Protein AF-A0A519CD41-F1 (afdb_monomer_lite)

Radius of gyration: 27.1 Å; chains: 1; bounding box: 87×29×69 Å

pLDDT: mean 70.72, std 23.16, range [24.22, 98.5]

Foldseek 3Di:
DPPDADAKAKDDKDKPPLDLEDAQQDFIKIKIWIDHDVQFAFPFKWKAWPPQGDTAGWDAPDDDPPVSRHNTDMIMGDPVRGDGPNNQDDAALPDFTKIWIWGHTVPDIYINPPPPDTDRSSYGYDWDWAQPDDWDWDWDLDAFIKIKTKTWTATPRRDIDIDIDIDGRNDPPRCPPQDWDFDPPDDVVQPTDTFGWDAPPSGDTDRPPDPDPRPPSPPPDDD

Sequence (223 aa):
MLNGAEAATLNNPVITPDDPRVDGSQVMIFAIDYLEPDSIFPDPFVVYFEGVGIEVAMECLSSGCMDGSDPNGTWTVVDISQPLANTLIANIGSDEISYNFRASIPGEDICHLACSAWVDSDVRVNTIPVLTDDAVVTGDDMPESERTLTITYTDLDDHAGTVSATVCDVSDACEASFPLTKQPGGVDSDGAVYEADFETGLGGAQLLMTEQLLFQSILKHHG

Structure (mmCIF, N/CA/C/O backbone):
data_AF-A0A519CD41-F1
#
_entry.id   AF-A0A519CD41-F1
#
loop_
_atom_site.group_PDB
_atom_site.id
_atom_site.type_symbol
_atom_site.label_atom_id
_atom_site.label_alt_id
_atom_site.label_comp_id
_atom_site.label_asym_id
_atom_site.label_entity_id
_atom_site.label_seq_id
_atom_site.pdbx_PDB_ins_code
_atom_site.Cartn_x
_atom_site.Cartn_y
_atom_site.Cartn_z
_atom_site.occupancy
_atom_site.B_iso_or_equiv
_atom_site.auth_seq_id
_atom_site.auth_comp_id
_atom_site.auth_asym_id
_atom_site.auth_atom_id
_atom_site.pdbx_PDB_model_num
ATOM 1 N N . MET A 1 1 ? 37.938 0.037 -26.588 1.00 34.72 1 MET A N 1
ATOM 2 C CA . MET A 1 1 ? 37.748 0.955 -25.452 1.00 34.72 1 MET A CA 1
ATOM 3 C C . MET A 1 1 ? 36.408 0.594 -24.852 1.00 34.72 1 MET A C 1
ATOM 5 O O . MET A 1 1 ? 35.422 0.701 -25.563 1.00 34.72 1 MET A O 1
ATOM 9 N N . LEU A 1 2 ? 36.393 0.034 -23.643 1.00 42.41 2 LEU A N 1
ATOM 10 C CA . LEU A 1 2 ? 35.163 -0.158 -22.875 1.00 42.41 2 LEU A CA 1
ATOM 11 C C . LEU A 1 2 ? 34.897 1.191 -22.207 1.00 42.41 2 LEU A C 1
ATOM 13 O O . LEU A 1 2 ? 35.515 1.494 -21.191 1.00 42.41 2 LEU A O 1
ATOM 17 N N . ASN A 1 3 ? 34.096 2.044 -22.845 1.00 45.34 3 ASN A N 1
ATOM 18 C CA . ASN A 1 3 ? 33.478 3.141 -22.109 1.00 45.34 3 ASN A CA 1
ATOM 19 C C . ASN A 1 3 ? 32.502 2.471 -21.143 1.00 45.34 3 ASN A C 1
ATOM 21 O O . ASN A 1 3 ? 31.678 1.673 -21.586 1.00 45.34 3 ASN A O 1
ATOM 25 N N . GLY A 1 4 ? 32.679 2.694 -19.841 1.00 47.44 4 GLY A N 1
ATOM 26 C CA . GLY A 1 4 ? 31.732 2.211 -18.846 1.00 47.44 4 GLY A CA 1
ATOM 27 C C . GLY A 1 4 ? 30.392 2.878 -19.112 1.00 47.44 4 GLY A C 1
ATOM 28 O O . GLY A 1 4 ? 30.302 4.095 -18.976 1.00 47.44 4 GLY A O 1
ATOM 29 N N . ALA A 1 5 ? 29.411 2.097 -19.559 1.00 59.09 5 ALA A N 1
ATOM 30 C CA . ALA A 1 5 ? 28.021 2.517 -19.541 1.00 59.09 5 ALA A CA 1
ATOM 31 C C . ALA A 1 5 ? 27.637 2.744 -18.073 1.00 59.09 5 ALA A C 1
ATOM 33 O O . ALA A 1 5 ? 27.987 1.930 -17.211 1.00 59.09 5 ALA A O 1
ATOM 34 N N . GLU A 1 6 ? 27.008 3.878 -17.775 1.00 73.38 6 GLU A N 1
ATOM 35 C CA . GLU A 1 6 ? 26.340 4.043 -16.487 1.00 73.38 6 GLU A CA 1
ATOM 36 C C . GLU A 1 6 ? 25.164 3.054 -16.454 1.00 73.38 6 GLU A C 1
ATOM 38 O O . GLU A 1 6 ? 24.494 2.847 -17.461 1.00 73.38 6 GLU A O 1
ATOM 43 N N . ALA A 1 7 ? 24.969 2.360 -15.335 1.00 82.56 7 ALA A N 1
ATOM 44 C CA . ALA A 1 7 ? 23.840 1.445 -15.198 1.00 82.56 7 ALA A CA 1
ATOM 45 C C . ALA A 1 7 ? 22.569 2.249 -14.923 1.00 82.56 7 ALA A C 1
ATOM 47 O O . ALA A 1 7 ? 22.631 3.278 -14.240 1.00 82.56 7 ALA A O 1
ATOM 48 N N . ALA A 1 8 ? 21.422 1.764 -15.399 1.00 91.00 8 ALA A N 1
ATOM 49 C CA . ALA A 1 8 ? 20.164 2.365 -14.995 1.00 91.00 8 ALA A CA 1
ATOM 50 C C . ALA A 1 8 ? 19.930 2.204 -13.488 1.00 91.00 8 ALA A C 1
ATOM 52 O O . ALA A 1 8 ? 20.422 1.271 -12.847 1.00 91.00 8 ALA A O 1
ATOM 53 N N . THR A 1 9 ? 19.152 3.118 -12.919 1.00 95.06 9 THR A N 1
ATOM 54 C CA . THR A 1 9 ? 18.868 3.150 -11.486 1.00 95.06 9 THR A CA 1
ATOM 55 C C . THR A 1 9 ? 17.406 3.466 -11.209 1.00 95.06 9 THR A C 1
ATOM 57 O O . THR A 1 9 ? 16.730 4.131 -11.994 1.00 95.06 9 THR A O 1
ATOM 60 N N . LEU A 1 10 ? 16.939 2.975 -10.064 1.00 96.94 10 LEU A N 1
ATOM 61 C CA . LEU A 1 10 ? 15.602 3.185 -9.525 1.00 96.94 10 LEU A CA 1
ATOM 62 C C . LEU A 1 10 ? 15.742 3.866 -8.164 1.00 96.94 10 LEU A C 1
ATOM 64 O O . LEU A 1 10 ? 16.291 3.273 -7.235 1.00 96.94 10 LEU A O 1
ATOM 68 N N . ASN A 1 11 ? 15.286 5.110 -8.040 1.00 95.38 11 ASN A N 1
ATOM 69 C CA . ASN A 1 11 ? 15.545 5.952 -6.869 1.00 95.38 11 ASN A CA 1
ATOM 70 C C . ASN A 1 11 ? 14.284 6.661 -6.379 1.00 95.38 11 ASN A C 1
ATOM 72 O O . ASN A 1 11 ? 13.328 6.822 -7.126 1.00 95.38 11 ASN A O 1
ATOM 76 N N . ASN A 1 12 ? 14.334 7.157 -5.141 1.00 95.62 12 ASN A N 1
ATOM 77 C CA . ASN A 1 12 ? 13.282 7.985 -4.546 1.00 95.62 12 ASN A CA 1
ATOM 78 C C . ASN A 1 12 ? 11.897 7.307 -4.592 1.00 95.62 12 ASN A C 1
ATOM 80 O O . ASN A 1 12 ? 10.973 7.856 -5.195 1.00 95.62 12 ASN A O 1
ATOM 84 N N . PRO A 1 13 ? 11.744 6.106 -4.000 1.00 97.06 13 PRO A N 1
ATOM 85 C CA . PRO A 1 13 ? 10.442 5.463 -3.924 1.00 97.06 13 PRO A CA 1
ATOM 86 C C . PRO A 1 13 ? 9.473 6.342 -3.125 1.00 97.06 13 PRO A C 1
ATOM 88 O O . PRO A 1 13 ? 9.850 6.968 -2.133 1.00 97.06 13 PRO A O 1
ATOM 91 N N . VAL A 1 14 ? 8.219 6.370 -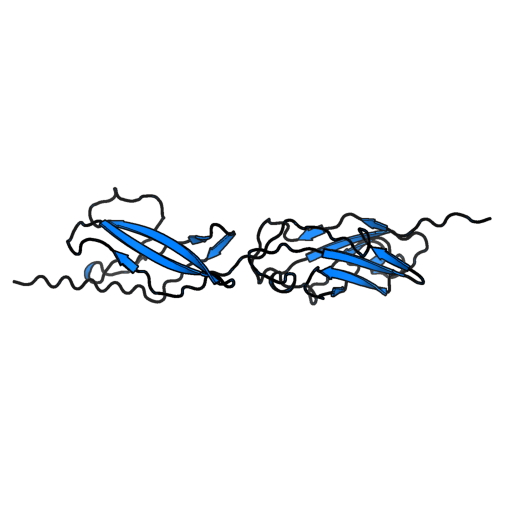3.559 1.00 95.56 14 VAL A N 1
ATOM 92 C CA . VAL A 1 14 ? 7.126 7.087 -2.903 1.00 95.56 14 VAL A CA 1
ATOM 93 C C . VAL A 1 14 ? 5.949 6.136 -2.746 1.00 95.56 14 VAL A C 1
ATOM 95 O O . VAL A 1 14 ? 5.577 5.453 -3.700 1.00 95.56 14 VAL A O 1
ATOM 98 N N . ILE A 1 15 ? 5.348 6.146 -1.559 1.00 96.31 15 ILE A N 1
ATOM 99 C CA . ILE A 1 15 ? 4.054 5.535 -1.250 1.00 96.31 15 ILE A CA 1
ATOM 100 C C . ILE A 1 15 ? 3.065 6.645 -0.872 1.00 96.31 15 ILE A C 1
ATOM 102 O O . ILE A 1 15 ? 3.443 7.662 -0.291 1.00 96.31 15 ILE A O 1
ATOM 106 N N . THR A 1 16 ? 1.798 6.524 -1.264 1.00 94.69 16 THR A N 1
ATOM 107 C CA . THR A 1 16 ? 0.745 7.471 -0.874 1.00 94.69 16 THR A CA 1
ATOM 108 C C . THR A 1 16 ? -0.603 6.757 -0.718 1.00 94.69 16 THR A C 1
ATOM 110 O O . THR A 1 16 ? -1.011 6.053 -1.643 1.00 94.69 16 THR A O 1
ATOM 113 N N . PRO A 1 17 ? -1.336 6.980 0.389 1.00 93.31 17 PRO A N 1
ATOM 114 C CA . PRO A 1 17 ? -0.900 7.716 1.580 1.00 93.31 17 PRO A CA 1
ATOM 115 C C . PRO A 1 17 ? 0.262 7.016 2.308 1.00 93.31 17 PRO A C 1
ATOM 117 O O . PRO A 1 17 ? 0.395 5.798 2.242 1.00 93.31 17 PRO A O 1
ATOM 120 N N . ASP A 1 18 ? 1.098 7.810 2.977 1.00 91.88 18 ASP A N 1
ATOM 121 C CA . ASP A 1 18 ? 2.213 7.361 3.833 1.00 91.88 18 ASP A CA 1
ATOM 122 C C . ASP A 1 18 ? 1.818 7.493 5.316 1.00 91.88 18 ASP A C 1
ATOM 124 O O . ASP A 1 18 ? 2.549 8.005 6.163 1.00 91.88 18 ASP A O 1
ATOM 128 N N . ASP A 1 19 ? 0.564 7.140 5.605 1.00 87.38 19 ASP A N 1
ATOM 129 C CA . ASP A 1 19 ? 0.045 7.105 6.964 1.00 87.38 19 ASP A CA 1
ATOM 130 C C . ASP A 1 19 ? 0.426 5.760 7.598 1.00 87.38 19 ASP A C 1
ATOM 132 O O . ASP A 1 19 ? 0.294 4.728 6.937 1.00 87.38 19 ASP A O 1
ATOM 136 N N . PRO A 1 20 ? 0.801 5.707 8.892 1.00 82.38 20 PRO A N 1
ATOM 137 C CA . PRO A 1 20 ? 1.176 4.452 9.557 1.00 82.38 20 PRO A CA 1
ATOM 138 C C . PRO A 1 20 ? 0.099 3.360 9.470 1.00 82.38 20 PRO A C 1
ATOM 140 O O . PRO A 1 20 ? 0.368 2.170 9.664 1.00 82.38 20 PRO A O 1
ATOM 143 N N . ARG A 1 21 ? -1.152 3.776 9.245 1.00 81.25 21 ARG A N 1
ATOM 144 C CA . ARG A 1 21 ? -2.321 2.918 9.133 1.00 81.25 21 ARG A CA 1
ATOM 145 C C . ARG A 1 21 ? -3.317 3.454 8.113 1.00 81.25 21 ARG A C 1
ATOM 147 O O . ARG A 1 21 ? -3.621 4.644 8.122 1.00 81.25 21 ARG A O 1
ATOM 154 N N . VAL A 1 22 ? -3.843 2.560 7.279 1.00 80.56 22 VAL A N 1
ATOM 155 C CA . VAL A 1 22 ? -4.797 2.874 6.203 1.00 80.56 22 VAL A CA 1
ATOM 156 C C . VAL A 1 22 ? -5.955 1.884 6.182 1.00 80.56 22 VAL A C 1
ATOM 158 O O . VAL A 1 22 ? -5.794 0.723 6.553 1.00 80.56 22 VAL A O 1
ATOM 161 N N . ASP A 1 23 ? -7.122 2.300 5.699 1.00 79.75 23 ASP A N 1
ATOM 162 C CA . ASP A 1 23 ? -8.259 1.392 5.537 1.00 79.75 23 ASP A CA 1
ATOM 163 C C . ASP A 1 23 ? -8.022 0.353 4.438 1.00 79.75 23 ASP A C 1
ATOM 165 O O . ASP A 1 23 ? -7.349 0.611 3.445 1.00 79.75 23 ASP A O 1
ATOM 169 N N . GLY A 1 24 ? -8.638 -0.826 4.558 1.00 80.62 24 GLY A N 1
ATOM 170 C CA . GLY A 1 24 ? -8.508 -1.876 3.542 1.00 80.62 24 GLY A CA 1
ATOM 171 C C . GLY A 1 24 ? -8.969 -1.457 2.143 1.00 80.62 24 GLY A C 1
ATOM 172 O O . GLY A 1 24 ? -8.405 -1.913 1.152 1.00 80.62 24 GLY A O 1
ATOM 173 N N . SER A 1 25 ? -9.959 -0.564 2.059 1.00 83.25 25 SER A N 1
ATOM 174 C CA . SER A 1 25 ? -10.441 0.027 0.805 1.00 83.25 25 SER A CA 1
ATOM 175 C C . SER A 1 25 ? -9.646 1.253 0.352 1.00 83.25 25 SER A C 1
ATOM 177 O O . SER A 1 25 ? -10.015 1.866 -0.649 1.00 83.25 25 SER A O 1
ATOM 179 N N . GLN A 1 26 ? -8.604 1.650 1.085 1.00 87.25 26 GLN A N 1
ATOM 180 C CA . GLN A 1 26 ? -7.750 2.757 0.687 1.00 87.25 26 GLN A CA 1
ATOM 181 C C . GLN A 1 26 ? -7.025 2.391 -0.606 1.00 87.25 26 GLN A C 1
ATOM 183 O O . GLN A 1 26 ? -6.406 1.333 -0.721 1.00 87.25 26 GLN A O 1
ATOM 188 N N . VAL A 1 27 ? -7.112 3.288 -1.582 1.00 93.75 27 VAL A N 1
ATOM 189 C CA . VAL A 1 27 ? -6.347 3.197 -2.822 1.00 93.75 27 VAL A CA 1
ATOM 190 C C . VAL A 1 27 ? -4.905 3.600 -2.526 1.00 93.75 27 VAL A C 1
ATOM 192 O O . VAL A 1 27 ? -4.680 4.663 -1.939 1.00 93.75 27 VAL A O 1
ATOM 195 N N . MET A 1 28 ? -3.952 2.759 -2.927 1.00 95.62 28 MET A N 1
ATOM 196 C CA . MET A 1 28 ? -2.525 2.968 -2.693 1.00 95.62 28 MET A CA 1
ATOM 197 C C . MET A 1 28 ? -1.816 3.363 -3.989 1.00 95.62 28 MET A C 1
ATOM 199 O O . MET A 1 28 ? -1.998 2.740 -5.037 1.00 95.62 28 MET A O 1
ATOM 203 N N . ILE A 1 29 ? -0.981 4.394 -3.911 1.00 95.50 29 ILE A N 1
ATOM 204 C CA . ILE A 1 29 ? -0.178 4.908 -5.019 1.00 95.50 29 ILE A CA 1
ATOM 205 C C . ILE A 1 29 ? 1.292 4.639 -4.717 1.00 95.50 29 ILE A C 1
ATOM 207 O O . ILE A 1 29 ? 1.767 4.922 -3.621 1.00 95.50 29 ILE A O 1
ATOM 211 N N . PHE A 1 30 ? 2.005 4.128 -5.716 1.00 96.69 30 PHE A N 1
ATOM 212 C CA . PHE A 1 30 ? 3.440 3.885 -5.683 1.00 96.69 30 PHE A CA 1
ATOM 213 C C . PHE A 1 30 ? 4.092 4.602 -6.855 1.00 96.69 30 PHE A C 1
ATOM 215 O O . PHE A 1 30 ? 3.603 4.497 -7.984 1.00 96.69 30 PHE A O 1
ATOM 222 N N . ALA A 1 31 ? 5.195 5.296 -6.594 1.00 95.56 31 ALA A N 1
ATOM 223 C CA . ALA A 1 31 ? 5.988 5.956 -7.619 1.00 95.56 31 ALA A CA 1
ATOM 224 C C . ALA A 1 31 ? 7.488 5.784 -7.371 1.00 95.56 31 ALA A C 1
ATOM 226 O O . ALA A 1 31 ? 7.917 5.551 -6.242 1.00 95.56 31 ALA A O 1
ATOM 227 N N . ILE A 1 32 ? 8.280 5.886 -8.435 1.00 96.69 32 ILE A N 1
ATOM 228 C CA . ILE A 1 32 ? 9.739 5.821 -8.368 1.00 96.69 32 ILE A CA 1
ATOM 229 C C . ILE A 1 32 ? 10.374 6.568 -9.544 1.00 96.69 32 ILE A C 1
ATOM 231 O O . ILE A 1 32 ? 9.817 6.599 -10.644 1.00 96.69 32 ILE A O 1
ATOM 235 N N . ASP A 1 33 ? 11.553 7.145 -9.328 1.00 95.19 33 ASP A N 1
ATOM 236 C CA . ASP A 1 33 ? 12.344 7.758 -10.391 1.00 95.19 33 ASP A CA 1
ATOM 237 C C . ASP A 1 33 ? 13.188 6.698 -11.105 1.00 95.19 33 ASP A C 1
ATOM 239 O O . ASP A 1 33 ? 13.986 5.993 -10.479 1.00 95.19 33 ASP A O 1
ATOM 243 N N . TYR A 1 34 ? 13.044 6.623 -12.426 1.00 94.62 34 TYR A N 1
ATOM 244 C CA . TYR A 1 34 ? 13.884 5.822 -13.310 1.00 94.62 34 TYR A CA 1
ATOM 245 C C . TYR A 1 34 ? 14.890 6.719 -14.024 1.00 94.62 34 TYR A C 1
ATOM 247 O O . TYR A 1 34 ? 14.514 7.737 -14.611 1.00 94.62 34 TYR A O 1
ATOM 255 N N . LEU A 1 35 ? 16.166 6.337 -13.958 1.00 92.50 35 LEU A N 1
ATOM 256 C CA . LEU A 1 35 ? 17.261 6.999 -14.660 1.00 92.50 35 LEU A CA 1
ATOM 257 C C . LEU A 1 35 ? 18.044 5.973 -15.478 1.00 92.50 35 LEU A C 1
ATOM 259 O O . LEU A 1 35 ? 18.619 5.056 -14.900 1.00 92.50 35 LEU A O 1
ATOM 263 N N . GLU A 1 36 ? 18.089 6.146 -16.792 1.00 91.12 36 GLU A N 1
ATOM 264 C CA . GLU A 1 36 ? 18.701 5.272 -17.785 1.00 91.12 36 GLU A CA 1
ATOM 265 C C . GLU A 1 36 ? 19.445 6.139 -18.835 1.00 91.12 36 GLU A C 1
ATOM 267 O O . GLU A 1 36 ? 18.859 7.055 -19.429 1.00 91.12 36 GLU A O 1
ATOM 272 N N . PRO A 1 37 ? 20.759 5.922 -19.026 1.00 88.06 37 PRO A N 1
ATOM 273 C CA . PRO A 1 37 ? 21.598 6.785 -19.861 1.00 88.06 37 PRO A CA 1
ATOM 274 C C . PRO A 1 37 ? 21.559 6.472 -21.366 1.00 88.06 37 PRO A C 1
ATOM 276 O O . PRO A 1 37 ? 21.911 7.345 -22.163 1.00 88.06 37 PRO A O 1
ATOM 279 N N . ASP A 1 38 ? 21.151 5.268 -21.770 1.00 88.56 38 ASP A N 1
ATOM 280 C CA . ASP A 1 38 ? 21.153 4.796 -23.160 1.00 88.56 38 ASP A CA 1
ATOM 281 C C . ASP A 1 38 ? 19.775 4.912 -23.862 1.00 88.56 38 ASP A C 1
ATOM 283 O O . ASP A 1 38 ? 19.587 4.426 -24.980 1.00 88.56 38 ASP A O 1
ATOM 287 N N . SER A 1 39 ? 18.821 5.615 -23.243 1.00 88.62 39 SER A N 1
ATOM 288 C CA . SER A 1 39 ? 17.422 5.772 -23.669 1.00 88.62 39 SER A CA 1
ATOM 289 C C . SER A 1 39 ? 16.660 4.451 -23.884 1.00 88.62 39 SER A C 1
ATOM 291 O O . SER A 1 39 ? 15.848 4.324 -24.806 1.00 88.62 39 SER A O 1
ATOM 293 N N . ILE A 1 40 ? 16.915 3.453 -23.039 1.00 90.94 40 ILE A N 1
ATOM 294 C CA . ILE A 1 40 ? 16.257 2.144 -23.054 1.00 90.94 40 ILE A CA 1
ATOM 295 C C . ILE A 1 40 ? 15.004 2.175 -22.174 1.00 90.94 40 ILE A C 1
ATOM 297 O O . ILE A 1 40 ? 15.069 2.381 -20.966 1.00 90.94 40 ILE A O 1
ATOM 301 N N . PHE A 1 41 ? 13.845 1.917 -22.779 1.00 92.62 41 PHE A N 1
ATOM 302 C CA . PHE A 1 41 ? 12.595 1.768 -22.037 1.00 92.62 41 PHE A CA 1
ATOM 303 C C . PHE A 1 41 ? 12.504 0.383 -21.381 1.00 92.62 41 PHE A C 1
ATOM 305 O O . PHE A 1 41 ? 12.773 -0.617 -22.058 1.00 92.62 41 PHE A O 1
ATOM 312 N N . PRO A 1 42 ? 12.097 0.305 -20.102 1.00 94.31 42 PRO A N 1
ATOM 313 C CA . PRO A 1 42 ? 11.855 -0.966 -19.443 1.00 94.31 42 PRO A CA 1
ATOM 314 C C . PRO A 1 42 ? 10.53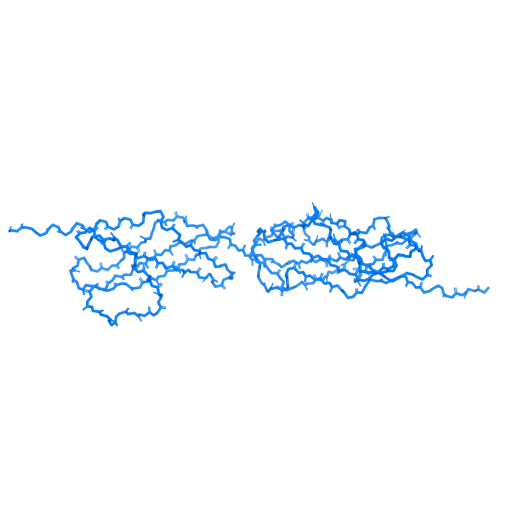6 -1.594 -19.908 1.00 94.31 42 PRO A C 1
ATOM 316 O O . PRO A 1 42 ? 9.539 -0.899 -20.106 1.00 94.31 42 PRO A O 1
ATOM 319 N N . ASP A 1 43 ? 10.529 -2.917 -20.055 1.00 94.12 43 ASP A N 1
ATOM 320 C CA . ASP A 1 43 ? 9.340 -3.713 -20.362 1.00 94.12 43 ASP A CA 1
ATOM 321 C C . ASP A 1 43 ? 9.515 -5.161 -19.843 1.00 94.12 43 ASP A C 1
ATOM 323 O O . ASP A 1 43 ? 10.294 -5.929 -20.424 1.00 94.12 43 ASP A O 1
ATOM 327 N N . PRO A 1 44 ? 8.828 -5.570 -18.755 1.00 94.81 44 PRO A N 1
ATOM 328 C CA . PRO A 1 44 ? 7.887 -4.782 -17.953 1.00 94.81 44 PRO A CA 1
ATOM 329 C C . PRO A 1 44 ? 8.563 -3.833 -16.942 1.00 94.81 44 PRO A C 1
ATOM 331 O O . PRO A 1 44 ? 9.705 -4.038 -16.527 1.00 94.81 44 PRO A O 1
ATOM 334 N N . PHE A 1 45 ? 7.802 -2.840 -16.467 1.00 96.00 45 PHE A N 1
ATOM 335 C CA . PHE A 1 45 ? 8.113 -2.053 -15.269 1.00 96.00 45 PHE A CA 1
ATOM 336 C C . PHE A 1 45 ? 6.974 -2.210 -14.257 1.00 96.00 45 PHE A C 1
ATOM 338 O O . PHE A 1 45 ? 5.829 -1.863 -14.546 1.00 96.00 45 PHE A O 1
ATOM 345 N N . VAL A 1 46 ? 7.276 -2.772 -13.084 1.00 97.38 46 VAL A N 1
ATOM 346 C CA . VAL A 1 46 ? 6.292 -3.088 -12.044 1.00 97.38 46 VAL A CA 1
ATOM 347 C C . VAL A 1 46 ? 6.730 -2.638 -10.651 1.00 97.38 46 VAL A C 1
ATOM 349 O O . VAL A 1 46 ? 7.923 -2.611 -10.338 1.00 97.38 46 VAL A O 1
ATOM 352 N N . VAL A 1 47 ? 5.747 -2.366 -9.794 1.00 98.19 47 VAL A N 1
ATOM 353 C CA . VAL A 1 47 ? 5.868 -2.504 -8.336 1.00 98.19 47 VAL A CA 1
ATOM 354 C C . VAL A 1 47 ? 5.313 -3.871 -7.935 1.00 98.19 47 VAL A C 1
ATOM 356 O O . VAL A 1 47 ? 4.308 -4.321 -8.488 1.00 98.19 47 VAL A O 1
ATOM 359 N N . TYR A 1 48 ? 5.975 -4.562 -7.013 1.00 97.56 48 TYR A N 1
ATOM 360 C CA . TYR A 1 48 ? 5.594 -5.904 -6.576 1.00 97.56 48 TYR A CA 1
ATOM 361 C C . TYR A 1 48 ? 5.676 -6.044 -5.058 1.00 97.56 48 TYR A C 1
ATOM 363 O O . TYR A 1 48 ? 6.448 -5.338 -4.409 1.00 97.56 48 TYR A O 1
ATOM 371 N N . PHE A 1 49 ? 4.869 -6.955 -4.508 1.00 97.62 49 PHE A N 1
ATOM 372 C CA . PHE A 1 49 ? 4.574 -7.019 -3.074 1.00 97.6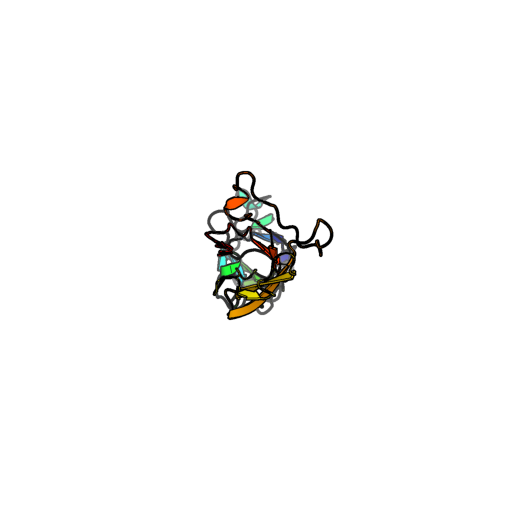2 49 PHE A CA 1
ATOM 373 C C . PHE A 1 49 ? 4.937 -8.372 -2.461 1.00 97.62 49 PHE A C 1
ATOM 375 O O . PHE A 1 49 ? 4.702 -9.432 -3.058 1.00 97.62 49 PHE A O 1
ATOM 382 N N . GLU A 1 50 ? 5.511 -8.338 -1.261 1.00 96.75 50 GLU A N 1
ATOM 383 C CA . GLU A 1 50 ? 5.935 -9.537 -0.550 1.00 96.75 50 GLU A CA 1
ATOM 384 C C . GLU A 1 50 ? 4.729 -10.390 -0.136 1.00 96.75 50 GLU A C 1
ATOM 386 O O . GLU A 1 50 ? 3.689 -9.896 0.288 1.00 96.75 50 GLU A O 1
ATOM 391 N N . GLY A 1 51 ? 4.852 -11.711 -0.274 1.00 93.81 51 GLY A N 1
ATOM 392 C CA . GLY A 1 51 ? 3.876 -12.664 0.265 1.00 93.81 51 GLY A CA 1
ATOM 393 C C . GLY A 1 51 ? 2.547 -12.792 -0.491 1.00 93.81 51 GLY A C 1
ATOM 394 O O . GLY A 1 51 ? 1.878 -13.808 -0.315 1.00 93.81 51 GLY A O 1
ATOM 395 N N . VAL A 1 52 ? 2.181 -11.847 -1.366 1.00 94.62 52 VAL A N 1
ATOM 396 C CA . VAL A 1 52 ? 0.868 -11.844 -2.054 1.00 94.62 52 VAL A CA 1
ATOM 397 C C . VAL A 1 52 ? 0.916 -12.123 -3.558 1.00 94.62 52 VAL A C 1
ATOM 399 O O . VAL A 1 52 ? -0.116 -12.399 -4.165 1.00 94.62 52 VAL A O 1
ATOM 402 N N . GLY A 1 53 ? 2.097 -12.090 -4.185 1.00 94.12 53 GLY A N 1
ATOM 403 C CA . GLY A 1 53 ? 2.249 -12.385 -5.620 1.00 94.12 53 GLY A CA 1
ATOM 404 C C . GLY A 1 53 ? 1.573 -11.370 -6.550 1.00 94.12 53 GLY A C 1
ATOM 405 O O . GLY A 1 53 ? 1.323 -11.676 -7.715 1.00 94.12 53 GLY A O 1
ATOM 406 N N . ILE A 1 54 ? 1.264 -10.181 -6.033 1.00 94.12 54 ILE A N 1
ATOM 407 C CA . ILE A 1 54 ? 0.715 -9.062 -6.792 1.00 94.12 54 ILE A CA 1
ATOM 408 C C . ILE A 1 54 ? 1.867 -8.291 -7.441 1.00 94.12 54 ILE A C 1
ATOM 410 O O . ILE A 1 54 ? 2.840 -7.932 -6.777 1.00 94.12 54 ILE A O 1
ATOM 414 N N . GLU A 1 55 ? 1.728 -8.018 -8.737 1.00 96.12 55 GLU A N 1
ATOM 415 C CA . GLU A 1 55 ? 2.560 -7.078 -9.487 1.00 96.12 55 GLU A CA 1
ATOM 416 C C . GLU A 1 55 ? 1.634 -6.049 -10.147 1.00 96.12 55 GLU A C 1
ATOM 418 O O . GLU A 1 55 ? 0.635 -6.417 -10.772 1.00 96.12 55 GLU A O 1
ATOM 423 N N . VAL A 1 56 ? 1.951 -4.764 -10.007 1.00 96.38 56 VAL A N 1
ATOM 424 C CA . VAL A 1 56 ? 1.191 -3.661 -10.604 1.00 96.38 56 VAL A CA 1
ATOM 425 C C . VAL A 1 56 ? 2.086 -2.937 -11.595 1.00 96.38 56 VAL A C 1
ATOM 427 O O . VAL A 1 56 ? 3.214 -2.567 -11.271 1.00 96.38 56 VAL A O 1
ATOM 430 N N . ALA A 1 57 ? 1.583 -2.751 -12.814 1.00 95.31 57 ALA A N 1
ATOM 431 C CA . ALA A 1 57 ? 2.304 -2.056 -13.869 1.00 95.31 57 ALA A CA 1
ATOM 432 C C . ALA A 1 57 ? 2.504 -0.574 -13.529 1.00 95.31 57 ALA A C 1
ATOM 434 O O . ALA A 1 57 ? 1.611 0.091 -12.998 1.00 95.31 57 ALA A O 1
ATOM 435 N N . MET A 1 58 ? 3.686 -0.074 -13.872 1.00 94.31 58 MET A N 1
ATOM 436 C CA . MET A 1 58 ? 4.069 1.322 -13.736 1.00 94.31 58 MET A CA 1
ATOM 437 C C . MET A 1 58 ? 3.946 2.006 -15.096 1.00 94.31 58 MET A C 1
ATOM 439 O O . MET A 1 58 ? 4.369 1.454 -16.111 1.00 94.31 58 MET A O 1
ATOM 443 N N . GLU A 1 59 ? 3.439 3.234 -15.121 1.00 91.25 59 GLU A N 1
ATOM 444 C CA . GLU A 1 59 ? 3.470 4.092 -16.305 1.00 91.25 59 GLU A CA 1
ATOM 445 C C . GLU A 1 59 ? 4.162 5.414 -15.986 1.00 91.25 59 GLU A C 1
ATOM 447 O O . GLU A 1 59 ? 4.105 5.933 -14.868 1.00 91.25 59 GLU A O 1
ATOM 452 N N . CYS A 1 60 ? 4.813 5.990 -16.988 1.00 87.75 60 CYS A N 1
ATOM 453 C CA . CYS A 1 60 ? 5.383 7.316 -16.853 1.00 87.75 60 CYS A CA 1
ATOM 454 C C . CYS A 1 60 ? 4.297 8.392 -16.978 1.00 87.75 60 CYS A C 1
ATOM 456 O O . CYS A 1 60 ? 3.720 8.575 -18.050 1.00 87.75 60 CYS A O 1
ATOM 458 N N . LEU A 1 61 ? 4.059 9.148 -15.902 1.00 75.00 61 LEU A N 1
ATOM 459 C CA . LEU A 1 61 ? 3.062 10.230 -15.877 1.00 75.00 61 LEU A CA 1
ATOM 460 C C . LEU A 1 61 ? 3.670 11.634 -15.747 1.00 75.00 61 LEU A C 1
ATOM 462 O O . LEU A 1 61 ? 2.936 12.618 -15.639 1.00 75.00 61 LEU A O 1
ATOM 466 N N . SER A 1 62 ? 5.000 11.764 -15.738 1.00 70.12 62 SER A N 1
ATOM 467 C CA . SER A 1 62 ? 5.656 13.074 -15.690 1.00 70.12 62 SER A CA 1
ATOM 468 C C . SER A 1 62 ? 7.043 13.064 -16.337 1.00 70.12 62 SER A C 1
ATOM 470 O O . SER A 1 62 ? 7.670 12.019 -16.466 1.00 70.12 62 SER A O 1
ATOM 472 N N . SER A 1 63 ? 7.547 14.248 -16.706 1.00 70.88 63 SER A N 1
ATOM 473 C CA . SER A 1 63 ? 8.874 14.483 -17.313 1.00 70.88 63 SER A CA 1
ATOM 474 C C . SER A 1 63 ? 9.098 13.853 -18.707 1.00 70.88 63 SER A C 1
ATOM 476 O O . SER A 1 63 ? 8.185 13.902 -19.531 1.00 70.88 63 SER A O 1
ATOM 478 N N . GLY A 1 64 ? 10.321 13.392 -19.009 1.00 65.06 64 GLY A N 1
ATOM 479 C CA . GLY A 1 64 ? 10.788 13.015 -20.353 1.00 65.06 64 GLY A CA 1
ATOM 480 C C . GLY A 1 64 ? 10.125 11.763 -20.932 1.00 65.06 64 GLY A C 1
ATOM 481 O O . GLY A 1 64 ? 9.929 11.683 -22.140 1.00 65.06 64 GLY A O 1
ATOM 482 N N . CYS A 1 65 ? 9.678 10.838 -20.081 1.00 74.38 65 CYS A N 1
ATOM 483 C CA . CYS A 1 65 ? 9.125 9.552 -20.517 1.00 74.38 65 CYS A CA 1
ATOM 484 C C . CYS A 1 65 ? 7.671 9.559 -20.985 1.00 74.38 65 CYS A C 1
ATOM 486 O O . CYS A 1 65 ? 7.202 8.541 -21.493 1.00 74.38 65 CYS A O 1
ATOM 488 N N . MET A 1 66 ? 6.968 10.694 -20.905 1.00 81.19 66 MET A N 1
ATOM 489 C CA . MET A 1 66 ? 5.569 10.783 -21.347 1.00 81.19 66 MET A CA 1
ATOM 490 C C . MET A 1 66 ? 5.392 10.708 -22.870 1.00 81.19 66 MET A C 1
ATOM 492 O O . MET A 1 66 ? 4.335 10.288 -23.338 1.00 81.19 66 MET A O 1
ATOM 496 N N . ASP A 1 67 ? 6.382 11.137 -23.658 1.00 82.56 67 ASP A N 1
ATOM 497 C CA . ASP A 1 67 ? 6.297 11.129 -25.127 1.00 82.56 67 ASP A CA 1
ATOM 498 C C . ASP A 1 67 ? 6.985 9.915 -25.779 1.00 82.56 67 ASP A C 1
ATOM 500 O O . ASP A 1 67 ? 6.989 9.790 -27.007 1.00 82.56 67 ASP A O 1
ATOM 504 N N . GLY A 1 68 ? 7.531 9.007 -24.961 1.00 81.25 68 GLY A N 1
ATOM 505 C CA . GLY A 1 68 ? 8.226 7.802 -25.410 1.00 81.25 68 GLY A CA 1
ATOM 506 C C . GLY A 1 68 ? 9.603 8.054 -26.031 1.00 81.25 68 GLY A C 1
ATOM 507 O O . GLY A 1 68 ? 10.126 7.161 -26.697 1.00 81.25 68 GLY A O 1
ATOM 508 N N . SER A 1 69 ? 10.187 9.247 -25.861 1.00 85.31 69 SER A N 1
ATOM 509 C CA . SER A 1 69 ? 11.509 9.577 -26.413 1.00 85.31 69 SER A CA 1
ATOM 510 C C . SER A 1 69 ? 12.669 9.383 -25.433 1.00 85.31 69 SER A C 1
ATOM 512 O O . SER A 1 69 ? 13.777 9.080 -25.872 1.00 85.31 69 SER A O 1
ATOM 514 N N . ASP A 1 70 ? 12.415 9.513 -24.133 1.00 89.44 70 ASP A N 1
ATOM 515 C CA . ASP A 1 70 ? 13.414 9.402 -23.070 1.00 89.44 70 ASP A CA 1
ATOM 516 C C . ASP A 1 70 ? 12.798 8.653 -21.885 1.00 89.44 70 ASP A C 1
ATOM 518 O O . ASP A 1 70 ? 11.832 9.156 -21.333 1.00 89.44 70 ASP A O 1
ATOM 522 N N . PRO A 1 71 ? 13.288 7.480 -21.459 1.00 91.62 71 PRO A N 1
ATOM 523 C CA . PRO A 1 71 ? 12.671 6.731 -20.366 1.00 91.62 71 PRO A CA 1
ATOM 524 C C . PRO A 1 71 ? 12.841 7.399 -18.988 1.00 91.62 71 PRO A C 1
ATOM 526 O O . PRO A 1 71 ? 12.183 6.984 -18.029 1.00 91.62 71 PRO A O 1
ATOM 529 N N . ASN A 1 72 ? 13.680 8.435 -18.886 1.00 92.31 72 ASN A N 1
ATOM 530 C CA . ASN A 1 72 ? 13.964 9.132 -17.641 1.00 92.31 72 ASN A CA 1
ATOM 531 C C . ASN A 1 72 ? 12.745 9.875 -17.099 1.00 92.31 72 ASN A C 1
ATOM 533 O O . ASN A 1 72 ? 12.144 10.721 -17.774 1.00 92.31 72 ASN A O 1
ATOM 537 N N . GLY A 1 73 ? 12.426 9.604 -15.836 1.00 92.12 73 GLY A N 1
ATOM 538 C CA . GLY A 1 73 ? 11.337 10.281 -15.156 1.00 92.12 73 GLY A CA 1
ATOM 539 C C . GLY A 1 73 ? 10.731 9.514 -14.002 1.00 92.12 73 GLY A C 1
ATOM 540 O O . GLY A 1 73 ? 11.195 8.438 -13.630 1.00 92.12 73 GLY A O 1
ATOM 541 N N . THR A 1 74 ? 9.663 10.083 -13.450 1.00 93.25 74 THR A N 1
ATOM 542 C CA . THR A 1 74 ? 8.880 9.436 -12.400 1.00 93.25 74 THR A CA 1
ATOM 543 C C . THR A 1 74 ? 7.824 8.533 -13.025 1.00 93.25 74 THR A C 1
ATOM 545 O O . THR A 1 74 ? 6.921 8.987 -13.741 1.00 93.25 74 THR A O 1
ATOM 548 N N . TRP A 1 75 ? 7.932 7.252 -12.703 1.00 94.25 75 TRP A N 1
ATOM 549 C CA . TRP A 1 75 ? 6.978 6.212 -13.050 1.00 94.25 75 TRP A CA 1
ATOM 550 C C . TRP A 1 75 ? 6.055 5.965 -11.865 1.00 94.25 75 TRP A C 1
ATOM 552 O O . TRP A 1 75 ? 6.505 5.955 -10.723 1.00 94.25 75 TRP A O 1
ATOM 562 N N . THR A 1 76 ? 4.767 5.768 -12.120 1.00 94.31 76 THR A N 1
ATOM 563 C CA . THR A 1 76 ? 3.743 5.599 -11.086 1.00 94.31 76 THR A CA 1
ATOM 564 C C . THR A 1 76 ? 2.687 4.599 -11.527 1.00 94.31 76 THR A C 1
ATOM 566 O O . THR A 1 76 ? 2.451 4.407 -12.719 1.00 94.31 76 THR A O 1
ATOM 569 N N . VAL A 1 77 ? 2.010 3.986 -10.565 1.00 92.56 77 VAL A N 1
ATOM 570 C CA . VAL A 1 77 ? 0.800 3.202 -10.841 1.00 92.56 77 VAL A CA 1
ATOM 571 C C . VAL A 1 77 ? -0.306 4.110 -11.397 1.00 92.56 77 VAL A C 1
ATOM 573 O O . VAL A 1 77 ? -0.513 5.222 -10.897 1.00 92.56 77 VAL A O 1
ATOM 576 N N . VAL A 1 78 ? -1.015 3.659 -12.436 1.00 81.44 78 VAL A N 1
ATOM 577 C CA . VAL A 1 78 ? -2.110 4.429 -13.052 1.00 81.4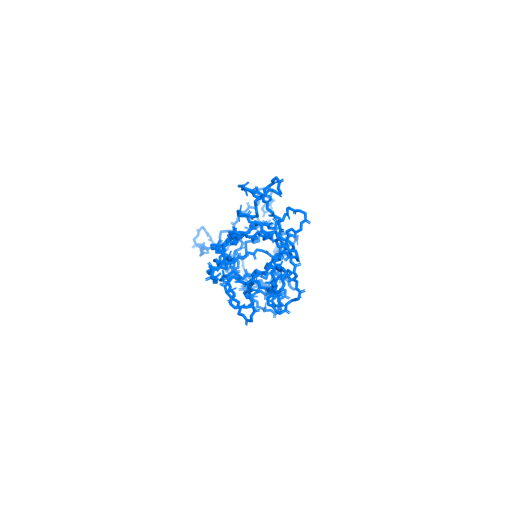4 78 VAL A CA 1
ATOM 578 C C . VAL A 1 78 ? -3.440 4.225 -12.351 1.00 81.44 78 VAL A C 1
ATOM 580 O O . VAL A 1 78 ? -3.703 3.160 -11.809 1.00 81.44 78 VAL A O 1
ATOM 583 N N . ASP A 1 79 ? -4.301 5.241 -12.421 1.00 75.38 79 ASP A N 1
ATOM 584 C CA . ASP A 1 79 ? -5.594 5.332 -11.722 1.00 75.38 79 ASP A CA 1
ATOM 585 C C . ASP A 1 79 ? -6.448 4.051 -11.833 1.00 75.38 79 ASP A C 1
ATOM 587 O O . ASP A 1 79 ? -6.961 3.532 -10.848 1.00 75.38 79 ASP A O 1
ATOM 591 N N . ILE A 1 80 ? -6.518 3.440 -13.020 1.00 74.06 80 ILE A N 1
ATOM 592 C CA . ILE A 1 80 ? -7.321 2.222 -13.236 1.00 74.06 80 ILE A CA 1
ATOM 593 C C . ILE A 1 80 ? -6.687 0.928 -12.700 1.00 74.06 80 ILE A C 1
ATOM 595 O O . ILE A 1 80 ? -7.369 -0.094 -12.635 1.00 74.06 80 ILE A O 1
ATOM 599 N N . SER A 1 81 ? -5.394 0.942 -12.371 1.00 82.69 81 SER A N 1
ATOM 600 C CA . SER A 1 81 ? -4.643 -0.211 -11.865 1.00 82.69 81 SER A CA 1
ATOM 601 C C . SER A 1 81 ? -4.152 -0.013 -10.433 1.00 82.69 81 SER A C 1
ATOM 603 O O . SER A 1 81 ? -3.382 -0.841 -9.947 1.00 82.69 81 SER A O 1
ATOM 605 N N . GLN A 1 82 ? -4.548 1.074 -9.767 1.00 91.38 82 GLN A N 1
ATOM 606 C CA . GLN A 1 82 ? -4.150 1.328 -8.390 1.00 91.38 82 GLN A CA 1
ATOM 607 C C . GLN A 1 82 ? -4.707 0.230 -7.467 1.00 91.38 82 GLN A C 1
ATOM 609 O O . GLN A 1 82 ? -5.917 -0.020 -7.465 1.00 91.38 82 GLN A O 1
ATOM 614 N N . PRO A 1 83 ? -3.845 -0.454 -6.696 1.00 94.88 83 PRO A N 1
ATOM 615 C CA . PRO A 1 83 ? -4.281 -1.510 -5.800 1.00 94.88 83 PRO A CA 1
ATOM 616 C C . PRO A 1 83 ? -4.973 -0.943 -4.556 1.00 94.88 83 PRO A C 1
ATOM 618 O O . PRO A 1 83 ? -4.665 0.154 -4.085 1.00 94.88 83 PRO A O 1
ATOM 621 N N . LEU A 1 84 ? -5.881 -1.735 -3.989 1.00 93.00 84 LEU A N 1
ATOM 622 C CA . LEU A 1 84 ? -6.431 -1.479 -2.659 1.00 93.00 84 LEU A CA 1
ATOM 623 C C . LEU A 1 84 ? -5.486 -2.037 -1.598 1.00 93.00 84 LEU A C 1
ATOM 625 O O . LEU A 1 84 ? -4.926 -3.120 -1.787 1.00 93.00 84 LEU A O 1
ATOM 629 N N . ALA A 1 85 ? -5.345 -1.341 -0.474 1.00 91.62 85 ALA A N 1
ATOM 630 C CA . ALA A 1 85 ? -4.397 -1.697 0.577 1.00 91.62 85 ALA A CA 1
ATOM 631 C C . ALA A 1 85 ? -4.571 -3.145 1.078 1.00 91.62 85 ALA A C 1
ATOM 633 O O . ALA A 1 85 ? -3.589 -3.868 1.234 1.00 91.62 85 ALA A O 1
ATOM 634 N N . ASN A 1 86 ? -5.814 -3.624 1.224 1.00 87.69 86 ASN A N 1
ATOM 635 C CA . ASN A 1 86 ? -6.105 -4.999 1.657 1.00 87.69 86 ASN A CA 1
ATOM 636 C C . ASN A 1 86 ? -5.656 -6.104 0.683 1.00 87.69 86 ASN A C 1
ATOM 638 O O . ASN A 1 86 ? -5.681 -7.274 1.050 1.00 87.69 86 ASN A O 1
ATOM 642 N N . THR A 1 87 ? -5.271 -5.761 -0.547 1.00 93.44 87 THR A N 1
ATOM 643 C CA . THR A 1 87 ? -4.753 -6.725 -1.532 1.00 93.44 87 THR A CA 1
ATOM 644 C C . THR A 1 87 ? -3.231 -6.854 -1.501 1.00 93.44 87 THR A C 1
ATOM 646 O O . THR A 1 87 ? -2.684 -7.754 -2.134 1.00 93.44 87 THR A O 1
ATOM 649 N N . LEU A 1 88 ? -2.548 -5.960 -0.781 1.00 95.44 88 LEU A N 1
ATOM 650 C CA . LEU A 1 88 ? -1.090 -5.823 -0.797 1.00 95.44 88 LEU A CA 1
ATOM 651 C C . LEU A 1 88 ? -0.382 -6.589 0.323 1.00 95.44 88 LEU A C 1
ATOM 653 O O . LEU A 1 88 ? 0.844 -6.610 0.367 1.00 95.44 88 LEU A O 1
ATOM 657 N N . ILE A 1 89 ? -1.145 -7.211 1.218 1.00 92.12 89 ILE A N 1
ATOM 658 C CA . ILE A 1 89 ? -0.654 -7.961 2.375 1.00 92.12 89 ILE A CA 1
ATOM 659 C C . ILE A 1 89 ? -1.415 -9.277 2.528 1.00 92.12 89 ILE A C 1
ATOM 661 O O . ILE A 1 89 ? -2.529 -9.425 2.023 1.00 92.12 89 ILE A O 1
ATOM 665 N N . ALA A 1 90 ? -0.810 -10.238 3.226 1.00 87.94 90 ALA A N 1
ATOM 666 C CA . ALA A 1 90 ? -1.418 -11.544 3.454 1.00 87.94 90 ALA A CA 1
ATOM 667 C C . ALA A 1 90 ? -2.380 -11.541 4.653 1.00 87.94 90 ALA A C 1
ATOM 669 O O . ALA A 1 90 ? -3.449 -12.146 4.561 1.00 87.94 90 ALA A O 1
ATOM 670 N N . ASN A 1 91 ? -2.016 -10.868 5.752 1.00 80.25 91 ASN A N 1
ATOM 671 C CA . ASN A 1 91 ? -2.820 -10.790 6.974 1.00 80.25 91 ASN A CA 1
ATOM 672 C C . ASN A 1 91 ? -3.105 -9.329 7.334 1.00 80.25 91 ASN A C 1
ATOM 674 O O . ASN A 1 91 ? -2.181 -8.551 7.576 1.00 80.25 91 ASN A O 1
ATOM 678 N N . ILE A 1 92 ? -4.382 -8.952 7.387 1.00 75.75 92 ILE A N 1
ATOM 679 C CA . ILE A 1 92 ? -4.791 -7.585 7.716 1.00 75.75 92 ILE A CA 1
ATOM 680 C C . ILE A 1 92 ? -4.459 -7.300 9.197 1.00 75.75 92 ILE A C 1
ATOM 682 O O . ILE A 1 92 ? -4.260 -8.202 10.011 1.00 75.75 92 ILE A O 1
ATOM 686 N N . GLY A 1 93 ? -4.233 -6.032 9.548 1.00 69.38 93 GLY A N 1
ATOM 687 C CA . GLY A 1 93 ? -3.940 -5.605 10.920 1.00 69.38 93 GLY A CA 1
ATOM 688 C C . GLY A 1 93 ? -2.491 -5.781 11.374 1.00 69.38 93 GLY A C 1
ATOM 689 O O . GLY A 1 93 ? -1.893 -4.817 11.881 1.00 69.38 93 GLY A O 1
ATOM 690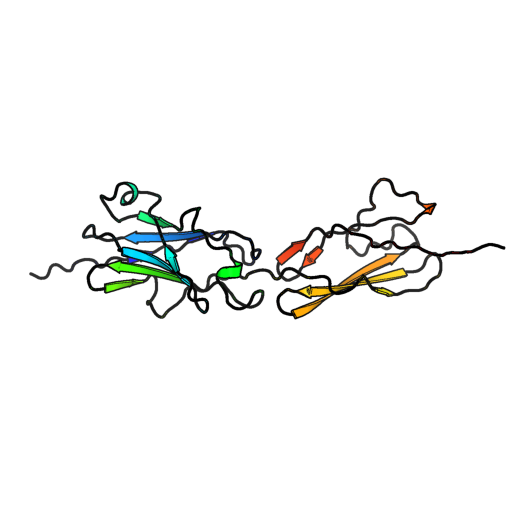 N N . SER A 1 94 ? -1.944 -6.995 11.240 1.00 73.62 94 SER A N 1
ATOM 691 C CA . SER A 1 94 ? -0.608 -7.363 11.732 1.00 73.62 94 SER A CA 1
ATOM 692 C C . SER A 1 94 ? 0.503 -7.178 10.712 1.00 73.62 94 SER A C 1
ATOM 694 O O . SER A 1 94 ? 1.631 -6.886 11.118 1.00 73.62 94 SER A O 1
ATOM 696 N N . ASP A 1 95 ? 0.211 -7.353 9.426 1.00 83.69 95 ASP A N 1
ATOM 697 C CA . ASP A 1 95 ? 1.226 -7.237 8.388 1.00 83.69 95 ASP A CA 1
ATOM 698 C C . ASP A 1 95 ? 1.376 -5.787 7.940 1.00 83.69 95 ASP A C 1
ATOM 700 O O . ASP A 1 95 ? 0.482 -4.944 8.066 1.00 83.69 95 ASP A O 1
ATOM 704 N N . GLU A 1 96 ? 2.561 -5.514 7.428 1.00 91.69 96 GLU A N 1
ATOM 705 C CA . GLU A 1 96 ? 2.947 -4.247 6.842 1.00 91.69 96 GLU A CA 1
ATOM 706 C C . GLU A 1 96 ? 3.076 -4.427 5.335 1.00 91.69 96 GLU A C 1
ATOM 708 O O . GLU A 1 96 ? 3.444 -5.508 4.866 1.00 91.69 96 GLU A O 1
ATOM 713 N N . ILE A 1 97 ? 2.755 -3.386 4.570 1.00 95.62 97 ILE A N 1
ATOM 714 C CA . ILE A 1 97 ? 2.949 -3.413 3.125 1.00 95.62 97 ILE A CA 1
ATOM 715 C C . ILE A 1 97 ? 4.458 -3.445 2.857 1.00 95.62 97 ILE A C 1
ATOM 717 O O . ILE A 1 97 ? 5.174 -2.476 3.083 1.00 95.62 97 ILE A O 1
ATOM 721 N N . SER A 1 98 ? 4.936 -4.577 2.350 1.00 97.38 98 SER A N 1
ATOM 722 C CA . SER A 1 98 ? 6.330 -4.788 1.958 1.00 97.38 98 SER A CA 1
ATOM 723 C C . SER A 1 98 ? 6.401 -4.886 0.436 1.00 97.38 98 SER A C 1
ATOM 725 O O . SER A 1 98 ? 5.664 -5.661 -0.184 1.00 97.38 98 SER A O 1
ATOM 727 N N . TYR A 1 99 ? 7.228 -4.049 -0.194 1.00 98.12 99 TYR A N 1
ATOM 728 C CA . TYR A 1 99 ? 7.216 -3.858 -1.648 1.00 98.12 99 TYR A CA 1
ATOM 729 C C . TYR A 1 99 ? 8.605 -3.594 -2.234 1.00 98.12 99 TYR A C 1
ATOM 731 O O . TYR A 1 99 ? 9.558 -3.289 -1.525 1.00 98.12 99 TYR A O 1
ATOM 739 N N . ASN A 1 100 ? 8.748 -3.719 -3.550 1.00 98.44 100 ASN A N 1
ATOM 740 C CA . ASN A 1 100 ? 9.932 -3.276 -4.289 1.00 98.44 100 ASN A CA 1
ATOM 741 C C . ASN A 1 100 ? 9.538 -2.980 -5.750 1.00 98.44 100 ASN A C 1
ATOM 743 O O . ASN A 1 100 ? 8.430 -3.292 -6.187 1.00 98.44 100 ASN A O 1
ATOM 747 N N . PHE A 1 101 ? 10.435 -2.361 -6.512 1.00 98.50 101 PHE A N 1
ATOM 748 C CA . PHE A 1 101 ? 10.232 -2.040 -7.923 1.00 98.50 101 PHE A CA 1
ATOM 749 C C . PHE A 1 101 ? 11.185 -2.849 -8.789 1.00 98.50 101 PHE A C 1
ATOM 751 O O . PHE A 1 101 ? 12.340 -3.049 -8.410 1.00 98.50 101 PHE A O 1
ATOM 758 N N . ARG A 1 102 ? 10.709 -3.279 -9.960 1.00 97.94 102 ARG A N 1
ATOM 759 C CA . ARG A 1 102 ? 11.502 -3.976 -10.977 1.00 97.94 102 ARG A CA 1
ATOM 760 C C . ARG A 1 102 ? 11.258 -3.348 -12.341 1.00 97.94 102 ARG A C 1
ATOM 762 O O . ARG A 1 102 ? 10.122 -3.307 -12.809 1.00 97.94 102 ARG A O 1
ATOM 769 N N . ALA A 1 103 ? 12.336 -2.916 -12.976 1.00 97.38 103 ALA A N 1
ATOM 770 C CA . ALA A 1 103 ? 12.377 -2.460 -14.355 1.00 97.38 103 ALA A CA 1
ATOM 771 C C . ALA A 1 103 ? 13.219 -3.454 -15.165 1.00 97.38 103 ALA A C 1
ATOM 773 O O . ALA A 1 103 ? 14.418 -3.600 -14.923 1.00 97.38 103 ALA A O 1
ATOM 774 N N . SER A 1 104 ? 12.592 -4.159 -16.103 1.00 96.56 104 SER A N 1
ATOM 775 C CA . SER A 1 104 ? 13.264 -5.151 -16.945 1.00 96.56 104 SER A CA 1
ATOM 776 C C . SER A 1 104 ? 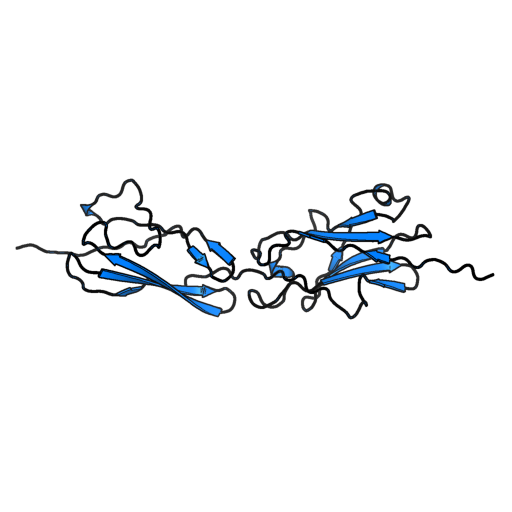13.764 -4.508 -18.233 1.00 96.56 104 SER A C 1
ATOM 778 O O . SER A 1 104 ? 12.984 -3.930 -18.986 1.00 96.56 104 SER A O 1
ATOM 780 N N . ILE A 1 105 ? 15.059 -4.639 -18.512 1.00 93.56 105 ILE A N 1
ATOM 781 C CA . ILE A 1 105 ? 15.687 -4.186 -19.759 1.00 93.56 105 ILE A CA 1
ATOM 782 C C . ILE A 1 105 ? 16.383 -5.367 -20.457 1.00 93.56 105 ILE A C 1
ATOM 784 O O . ILE A 1 105 ? 16.534 -6.444 -19.873 1.00 93.56 105 ILE A O 1
ATOM 788 N N . PRO A 1 106 ? 16.806 -5.241 -21.729 1.00 93.44 106 PRO A N 1
ATOM 789 C CA . PRO A 1 106 ? 17.430 -6.351 -22.439 1.00 93.44 106 PRO A CA 1
ATOM 790 C C . PRO A 1 106 ? 18.684 -6.896 -21.738 1.00 93.44 106 PRO A C 1
ATOM 792 O O . PRO A 1 106 ? 19.765 -6.321 -21.817 1.00 93.44 106 PRO A O 1
ATOM 795 N N . GLY A 1 107 ? 18.548 -8.076 -21.131 1.00 90.25 107 GLY A N 1
ATOM 796 C CA . GLY A 1 107 ? 19.655 -8.815 -20.524 1.00 90.25 107 GLY A CA 1
ATOM 797 C C . GLY A 1 107 ? 19.792 -8.667 -19.009 1.00 90.25 107 GLY A C 1
ATOM 798 O O . GLY A 1 107 ? 20.606 -9.396 -18.442 1.00 90.25 107 GLY A O 1
ATOM 799 N N . GLU A 1 108 ? 19.000 -7.811 -18.354 1.00 92.38 108 GLU A N 1
ATOM 800 C CA . GLU A 1 108 ? 19.019 -7.655 -16.895 1.00 92.38 108 GLU A CA 1
ATOM 801 C C . GLU A 1 108 ? 17.719 -7.076 -16.316 1.00 92.38 108 GLU A C 1
ATOM 803 O O . GLU A 1 108 ? 16.964 -6.381 -16.993 1.00 92.38 108 GLU A O 1
ATOM 808 N N . ASP A 1 109 ? 17.494 -7.356 -15.031 1.00 95.44 109 ASP A N 1
ATOM 809 C CA . ASP A 1 109 ? 16.477 -6.694 -14.220 1.00 95.44 109 ASP A CA 1
ATOM 810 C C . ASP A 1 109 ? 17.155 -5.685 -13.298 1.00 95.44 109 ASP A C 1
ATOM 812 O O . ASP A 1 109 ? 18.118 -6.008 -12.596 1.00 95.44 109 ASP A O 1
ATOM 816 N N . ILE A 1 110 ? 16.609 -4.475 -13.267 1.00 95.88 110 ILE A N 1
ATOM 817 C CA . ILE A 1 110 ? 17.013 -3.421 -12.346 1.00 95.88 110 ILE A CA 1
ATOM 818 C C . ILE A 1 110 ? 15.957 -3.346 -11.255 1.00 95.88 110 ILE A C 1
ATOM 820 O O . ILE A 1 110 ? 14.764 -3.249 -11.540 1.00 95.88 110 ILE A O 1
ATOM 824 N N . CYS A 1 111 ? 16.398 -3.367 -10.003 1.00 97.56 111 CYS A N 1
ATOM 825 C CA . CYS A 1 111 ? 15.524 -3.256 -8.844 1.00 97.56 111 CYS A CA 1
ATOM 826 C C . CYS A 1 111 ? 15.946 -2.065 -7.975 1.00 97.56 111 CYS A C 1
ATOM 828 O O . CYS A 1 111 ? 17.110 -1.661 -8.005 1.00 97.56 111 CYS A O 1
ATOM 830 N N . HIS A 1 112 ? 15.000 -1.474 -7.234 1.00 97.31 112 HIS A N 1
ATOM 831 C CA . HIS A 1 112 ? 15.301 -0.341 -6.347 1.00 97.31 112 HIS A CA 1
ATOM 832 C C . HIS A 1 112 ? 16.274 -0.750 -5.233 1.00 97.31 112 HIS A C 1
ATOM 834 O O . HIS A 1 112 ? 17.319 -0.130 -5.035 1.00 97.31 112 HIS A O 1
ATOM 840 N N . LEU A 1 113 ? 15.949 -1.846 -4.548 1.00 97.12 113 LEU A N 1
ATOM 841 C CA . LEU A 1 113 ? 16.900 -2.600 -3.733 1.00 97.12 113 LEU A CA 1
ATOM 842 C C . LEU A 1 113 ? 17.429 -3.796 -4.536 1.00 97.12 113 LEU A C 1
ATOM 844 O O . LEU A 1 113 ? 17.197 -3.912 -5.736 1.00 97.12 113 LEU A O 1
ATOM 848 N N . ALA A 1 114 ? 18.101 -4.749 -3.889 1.00 96.62 114 ALA A N 1
ATOM 849 C CA . ALA A 1 114 ? 18.296 -6.055 -4.519 1.00 96.62 114 ALA A CA 1
ATOM 850 C C . ALA A 1 114 ? 16.928 -6.671 -4.874 1.00 96.62 114 ALA A C 1
ATOM 852 O O . ALA A 1 114 ? 15.992 -6.559 -4.088 1.00 96.62 114 ALA A O 1
ATOM 853 N N . CYS A 1 115 ? 16.804 -7.372 -6.006 1.00 95.38 115 CYS A N 1
ATOM 854 C CA . CYS A 1 115 ? 15.522 -7.974 -6.416 1.00 95.38 115 CYS A CA 1
ATOM 855 C C . CYS A 1 115 ? 14.992 -9.043 -5.437 1.00 95.38 115 CYS A C 1
ATOM 857 O O . CYS A 1 115 ? 13.839 -9.452 -5.523 1.00 95.38 115 CYS A O 1
ATOM 859 N N . SER A 1 116 ? 15.837 -9.499 -4.506 1.00 95.44 116 SER A N 1
ATOM 860 C CA . SER A 1 116 ? 15.494 -10.402 -3.402 1.00 95.44 116 SER A CA 1
ATOM 861 C C . SER A 1 116 ? 15.288 -9.688 -2.058 1.00 95.44 116 SER A C 1
ATOM 863 O O . SER A 1 116 ? 15.259 -10.353 -1.026 1.00 95.44 116 SER A O 1
ATOM 865 N N . ALA A 1 117 ? 15.283 -8.357 -2.048 1.00 97.50 117 ALA A N 1
ATOM 866 C CA . ALA A 1 117 ? 15.083 -7.519 -0.873 1.00 97.50 117 ALA A CA 1
ATOM 867 C C . ALA A 1 117 ? 13.788 -6.718 -1.017 1.00 97.50 117 ALA A C 1
ATOM 869 O O . ALA A 1 117 ? 13.228 -6.616 -2.112 1.00 97.50 117 ALA A O 1
ATOM 870 N N . TRP A 1 118 ? 13.352 -6.137 0.094 1.00 97.81 118 TRP A N 1
ATOM 871 C CA . TRP A 1 118 ? 12.070 -5.464 0.211 1.00 97.81 118 TRP A CA 1
ATOM 872 C C . TRP A 1 118 ? 12.208 -4.137 0.946 1.00 97.81 118 TRP A C 1
ATOM 874 O O . TRP A 1 118 ? 13.118 -3.959 1.759 1.00 97.81 118 TRP A O 1
ATOM 884 N N . VAL A 1 119 ? 11.324 -3.211 0.600 1.00 97.56 119 VAL A N 1
ATOM 885 C CA . VAL A 1 119 ? 11.086 -1.964 1.313 1.00 97.56 119 VAL A CA 1
ATOM 886 C C . VAL A 1 119 ? 9.948 -2.220 2.292 1.00 97.56 119 VAL A C 1
ATOM 888 O O . VAL A 1 119 ? 8.821 -2.477 1.869 1.00 97.56 119 VAL A O 1
ATOM 891 N N . ASP A 1 120 ? 10.264 -2.123 3.578 1.00 95.50 120 ASP A N 1
ATOM 892 C CA . ASP A 1 120 ? 9.287 -2.039 4.661 1.00 95.50 120 ASP A CA 1
ATOM 893 C C . ASP A 1 120 ? 8.668 -0.633 4.614 1.00 95.50 120 ASP A C 1
ATOM 895 O O . ASP A 1 120 ? 9.396 0.364 4.675 1.00 95.50 120 ASP A O 1
ATOM 899 N N . SER A 1 121 ? 7.357 -0.531 4.381 1.00 94.44 121 SER A N 1
ATOM 900 C CA . SER A 1 121 ? 6.710 0.767 4.165 1.00 94.44 121 SER A CA 1
ATOM 901 C C . SER A 1 121 ? 6.281 1.475 5.450 1.00 94.44 121 SER A C 1
ATOM 903 O O . SER A 1 121 ? 5.778 2.586 5.362 1.00 94.44 121 SER A O 1
ATOM 905 N N . ASP A 1 122 ? 6.362 0.822 6.609 1.00 91.81 122 ASP A N 1
ATOM 906 C CA . ASP A 1 122 ? 5.742 1.213 7.882 1.00 91.81 122 ASP A CA 1
ATOM 907 C C . ASP A 1 122 ? 4.204 1.414 7.812 1.00 91.81 122 ASP A C 1
ATOM 909 O O . ASP A 1 122 ? 3.584 1.854 8.786 1.00 91.81 122 ASP A O 1
ATOM 913 N N . VAL A 1 123 ? 3.552 1.035 6.699 1.00 90.81 123 VAL A N 1
ATOM 914 C CA . VAL A 1 123 ? 2.099 1.172 6.484 1.00 90.81 123 VAL A CA 1
ATOM 915 C C . VAL A 1 123 ? 1.404 -0.157 6.733 1.00 90.81 123 VAL A C 1
ATOM 917 O O . VAL A 1 123 ? 1.658 -1.160 6.063 1.00 90.81 123 VAL A O 1
ATOM 920 N N . ARG A 1 124 ? 0.462 -0.153 7.675 1.00 87.19 124 ARG A N 1
ATOM 921 C CA . ARG A 1 124 ? -0.364 -1.318 8.022 1.00 87.19 124 ARG A CA 1
ATOM 922 C C . ARG A 1 124 ? -1.802 -1.105 7.586 1.00 87.19 124 ARG A C 1
ATOM 924 O O . ARG A 1 124 ? -2.312 0.013 7.609 1.00 87.19 124 ARG A O 1
ATOM 931 N N . VAL A 1 125 ? -2.489 -2.186 7.240 1.00 82.38 125 VAL A N 1
ATOM 932 C CA . VAL A 1 125 ? -3.906 -2.107 6.869 1.00 82.38 125 VAL A CA 1
ATOM 933 C C . VAL A 1 125 ? -4.774 -2.304 8.104 1.00 82.38 125 VAL A C 1
ATOM 935 O O . VAL A 1 125 ? -4.566 -3.233 8.884 1.00 82.38 125 VAL A O 1
ATOM 938 N N . ASN A 1 126 ? -5.749 -1.423 8.281 1.00 69.62 126 ASN A N 1
ATOM 939 C CA . ASN A 1 126 ? -6.719 -1.478 9.359 1.00 69.62 126 ASN A CA 1
ATOM 940 C C . ASN A 1 126 ? -7.612 -2.706 9.241 1.00 69.62 126 ASN A C 1
ATOM 942 O O . ASN A 1 126 ? -8.083 -3.073 8.162 1.00 69.62 126 ASN A O 1
ATOM 946 N N . THR A 1 127 ? -7.910 -3.274 10.400 1.00 59.56 127 THR A N 1
ATOM 947 C CA . THR A 1 127 ? -8.948 -4.277 10.560 1.00 59.56 127 THR A CA 1
ATOM 948 C C . THR A 1 127 ? -10.282 -3.533 10.699 1.00 59.56 127 THR A C 1
ATOM 950 O O . THR A 1 127 ? -10.381 -2.551 11.438 1.00 59.56 127 THR A O 1
ATOM 953 N N . ILE A 1 128 ? -11.314 -3.929 9.948 1.00 55.66 128 ILE A N 1
ATOM 954 C CA . ILE A 1 128 ? -12.665 -3.392 10.172 1.00 55.66 128 ILE A CA 1
ATOM 955 C C . ILE A 1 128 ? -13.244 -4.172 11.356 1.00 55.66 128 ILE A C 1
ATOM 957 O O . ILE A 1 128 ? -13.354 -5.399 11.247 1.00 55.66 128 ILE A O 1
ATOM 961 N N . PRO A 1 129 ? -13.603 -3.521 12.477 1.00 51.97 129 PRO A N 1
ATOM 962 C CA . PRO A 1 129 ? -14.252 -4.213 13.576 1.00 51.97 129 PRO A CA 1
ATOM 963 C C . PRO A 1 129 ? -15.649 -4.660 13.132 1.00 51.97 129 PRO A C 1
ATOM 965 O O . PRO A 1 129 ? -16.478 -3.861 12.696 1.00 51.97 129 PRO A O 1
ATOM 968 N N . VAL A 1 130 ? -15.914 -5.957 13.238 1.00 52.12 130 VAL A N 1
ATOM 969 C CA . VAL A 1 130 ? -17.246 -6.533 13.082 1.00 52.12 130 VAL A CA 1
ATOM 970 C C . VAL A 1 130 ? -17.840 -6.679 14.477 1.00 52.12 130 VAL A C 1
ATOM 972 O O . VAL A 1 130 ? -17.276 -7.336 15.353 1.00 52.12 130 VAL A O 1
ATOM 975 N N . LEU A 1 131 ? -18.994 -6.059 14.711 1.00 54.09 131 LEU A N 1
ATOM 976 C CA . LEU A 1 131 ? -19.743 -6.308 15.936 1.00 54.09 131 LEU A CA 1
ATOM 977 C C . LEU A 1 131 ? -20.343 -7.709 15.861 1.00 54.09 131 LEU A C 1
ATOM 979 O O . LEU A 1 131 ? -21.131 -8.009 14.963 1.00 54.09 131 LEU A O 1
ATOM 983 N N . THR A 1 132 ? -19.929 -8.574 16.778 1.00 50.72 132 THR A N 1
ATOM 984 C CA . THR A 1 132 ? -20.407 -9.957 16.854 1.00 50.72 132 THR A CA 1
ATOM 985 C C . THR A 1 132 ? -21.607 -10.110 17.783 1.00 50.72 132 THR A C 1
ATOM 987 O O . THR A 1 132 ? -22.363 -11.061 17.606 1.00 50.72 132 THR A O 1
ATOM 990 N N . ASP A 1 133 ? -21.823 -9.155 18.694 1.00 52.38 133 ASP A N 1
ATOM 991 C CA . ASP A 1 133 ? -22.906 -9.158 19.678 1.00 52.38 133 ASP A CA 1
ATOM 992 C C . ASP A 1 133 ? -23.497 -7.753 19.897 1.00 52.38 133 ASP A C 1
ATOM 994 O O . ASP A 1 133 ? -22.850 -6.729 19.648 1.00 52.38 133 ASP A O 1
ATOM 998 N N . ASP A 1 134 ? -24.729 -7.719 20.416 1.00 56.59 134 ASP A N 1
ATOM 999 C CA . ASP A 1 134 ? -25.345 -6.509 20.967 1.00 56.59 134 ASP A CA 1
ATOM 1000 C C . ASP A 1 134 ? -24.566 -6.021 22.202 1.00 56.59 134 ASP A C 1
ATOM 1002 O O . ASP A 1 134 ? -23.952 -6.805 22.932 1.00 56.59 134 ASP A O 1
ATOM 1006 N N . ALA A 1 135 ? -24.628 -4.717 22.488 1.00 55.84 135 ALA A N 1
ATOM 1007 C CA . ALA A 1 135 ? -23.994 -4.165 23.682 1.00 55.84 135 ALA A CA 1
ATOM 1008 C C . ALA A 1 135 ? -24.541 -4.830 24.960 1.00 55.84 135 ALA A C 1
ATOM 1010 O O . ALA A 1 135 ? -25.745 -4.824 25.227 1.00 55.84 135 ALA A O 1
ATOM 1011 N N . VAL A 1 136 ? -23.644 -5.353 25.792 1.00 64.94 136 VAL A N 1
ATOM 1012 C CA . VAL A 1 136 ? -23.966 -5.883 27.115 1.00 64.94 136 VAL A CA 1
ATOM 1013 C C . VAL A 1 136 ? -24.124 -4.727 28.091 1.00 64.94 136 VAL A C 1
ATOM 1015 O O . VAL A 1 136 ? -23.264 -3.858 28.200 1.00 64.94 136 VAL A O 1
ATOM 1018 N N . VAL A 1 137 ? -25.214 -4.741 28.847 1.00 60.81 137 VAL A N 1
ATOM 1019 C CA . VAL A 1 137 ? -25.527 -3.726 29.852 1.00 60.81 137 VAL A CA 1
ATOM 1020 C C . VAL A 1 137 ? -25.392 -4.359 31.224 1.00 60.81 137 VAL A C 1
ATOM 1022 O O . VAL A 1 137 ? -26.091 -5.322 31.535 1.00 60.81 137 VAL A O 1
ATOM 1025 N N . THR A 1 138 ? -24.527 -3.811 32.065 1.00 63.19 138 THR A N 1
ATOM 1026 C CA . THR A 1 138 ? -24.368 -4.260 33.452 1.00 63.19 138 THR A CA 1
ATOM 1027 C C . THR A 1 138 ? -24.556 -3.097 34.411 1.00 63.19 138 THR A C 1
ATOM 1029 O O . THR A 1 138 ? -24.066 -2.007 34.146 1.00 63.19 138 THR A O 1
ATOM 1032 N N . GLY A 1 139 ? -25.235 -3.314 35.531 1.00 63.81 139 GLY A N 1
ATOM 1033 C CA . GLY A 1 139 ? -25.488 -2.280 36.534 1.00 63.81 139 GLY A CA 1
ATOM 1034 C C . GLY A 1 139 ? -26.766 -2.565 37.308 1.00 63.81 139 GLY A C 1
ATOM 1035 O O . GLY A 1 139 ? -27.472 -3.533 37.014 1.00 63.81 139 GLY A O 1
ATOM 1036 N N . ASP A 1 140 ? -27.052 -1.727 38.298 1.00 55.59 140 ASP A N 1
ATOM 1037 C CA . ASP A 1 140 ? -28.273 -1.850 39.086 1.00 55.59 140 ASP A CA 1
ATOM 1038 C C . ASP A 1 140 ? -29.489 -1.369 38.277 1.00 55.59 140 ASP A C 1
ATOM 1040 O O . ASP A 1 140 ? -29.451 -0.359 37.569 1.00 55.59 140 ASP A O 1
ATOM 1044 N N . ASP A 1 141 ? -30.603 -2.096 38.396 1.00 55.59 141 ASP A N 1
ATOM 1045 C CA . ASP A 1 141 ? -31.857 -1.790 37.691 1.00 55.59 141 ASP A CA 1
ATOM 1046 C C . ASP A 1 141 ? -32.718 -0.755 38.444 1.00 55.59 141 ASP A C 1
ATOM 1048 O O . ASP A 1 141 ? -33.938 -0.681 38.291 1.00 55.59 141 ASP A O 1
ATOM 1052 N N . MET A 1 142 ? -32.081 0.034 39.313 1.00 50.12 142 MET A N 1
ATOM 1053 C CA . MET A 1 142 ? -32.730 1.099 40.067 1.00 50.12 142 MET A CA 1
ATOM 1054 C C . MET A 1 142 ? -32.593 2.437 39.325 1.00 50.12 142 MET A C 1
ATOM 1056 O O . MET A 1 142 ? -31.580 2.664 38.655 1.00 50.12 142 MET A O 1
ATOM 1060 N N . PRO A 1 143 ? -33.564 3.358 39.474 1.00 47.72 143 PRO A N 1
ATOM 1061 C CA . PRO A 1 143 ? -33.376 4.754 39.088 1.00 47.72 143 PRO A CA 1
ATOM 1062 C C . PRO A 1 143 ? -32.072 5.296 39.676 1.00 47.72 143 PRO A C 1
ATOM 1064 O O . PRO A 1 143 ? -31.647 4.826 40.735 1.00 47.72 143 PRO A O 1
ATOM 1067 N N . GLU A 1 144 ? -31.455 6.275 39.010 1.00 52.44 144 GLU A N 1
ATOM 1068 C CA . GLU A 1 144 ? -30.274 6.970 39.544 1.00 52.44 144 GLU A CA 1
ATOM 1069 C C . GLU A 1 144 ? -28.999 6.097 39.662 1.00 52.44 144 GLU A C 1
ATOM 1071 O O . GLU A 1 144 ? -28.038 6.477 40.329 1.00 52.44 144 GLU A O 1
ATOM 1076 N N . SER A 1 145 ? -28.957 4.932 39.004 1.00 52.44 145 SER A N 1
ATOM 1077 C CA . SER A 1 145 ? -27.814 4.006 39.073 1.00 52.44 145 SER A CA 1
ATOM 1078 C C . SER A 1 145 ? -26.823 4.179 37.924 1.00 52.44 145 SER A C 1
ATOM 1080 O O . SER A 1 145 ? -27.192 4.553 36.808 1.00 52.44 145 SER A O 1
ATOM 1082 N N . GLU A 1 146 ? -25.556 3.863 38.195 1.00 55.59 146 GLU A N 1
ATOM 1083 C CA . GLU A 1 146 ? -24.531 3.730 37.161 1.00 55.59 146 GLU A CA 1
ATOM 1084 C C . GLU A 1 146 ? -24.733 2.417 36.399 1.00 55.59 146 GLU A C 1
ATOM 1086 O O . GLU A 1 146 ? -24.963 1.353 36.985 1.00 55.59 146 GLU A O 1
ATOM 1091 N N . ARG A 1 147 ? -24.628 2.483 35.076 1.00 59.50 147 ARG A N 1
ATOM 1092 C CA . ARG A 1 147 ? -24.629 1.326 34.187 1.00 59.50 147 ARG A CA 1
ATOM 1093 C C . ARG A 1 147 ? -23.380 1.367 33.334 1.00 59.50 147 ARG A C 1
ATOM 1095 O O . ARG A 1 147 ? -22.950 2.423 32.891 1.00 59.50 147 ARG A O 1
ATOM 1102 N N . THR A 1 148 ? -22.824 0.206 33.057 1.00 61.25 148 THR A N 1
ATOM 1103 C CA . THR A 1 148 ? -21.744 0.030 32.097 1.00 61.25 148 THR A CA 1
ATOM 1104 C C . THR A 1 148 ? -22.314 -0.643 30.858 1.00 61.25 148 THR A C 1
ATOM 1106 O O . THR A 1 148 ? -22.866 -1.739 30.935 1.00 61.25 148 THR A O 1
ATOM 1109 N N . LEU A 1 149 ? -22.191 0.029 29.721 1.00 63.75 149 LEU A N 1
ATOM 1110 C CA . LEU A 1 149 ? -22.405 -0.521 28.391 1.00 63.75 149 LEU A CA 1
ATOM 1111 C C . LEU A 1 149 ? -21.078 -1.104 27.930 1.00 63.75 149 LEU A C 1
ATOM 1113 O O . LEU A 1 149 ? -20.086 -0.390 27.940 1.00 63.75 149 LEU A O 1
ATOM 1117 N N . THR A 1 150 ? -21.042 -2.371 27.545 1.00 64.44 150 THR A N 1
ATOM 1118 C CA . THR A 1 150 ? -19.853 -3.033 27.006 1.00 64.44 150 THR A CA 1
ATOM 1119 C C . THR A 1 150 ? -20.185 -3.597 25.635 1.00 64.44 150 THR A C 1
ATOM 1121 O O . THR A 1 150 ? -21.060 -4.445 25.515 1.00 64.44 150 THR A O 1
ATOM 1124 N N . ILE A 1 151 ? -19.486 -3.143 24.603 1.00 65.81 151 ILE A N 1
ATOM 1125 C CA . ILE A 1 151 ? -19.573 -3.677 23.245 1.00 65.81 151 ILE A CA 1
ATOM 1126 C C . ILE A 1 151 ? -18.348 -4.550 23.022 1.00 65.81 151 ILE A C 1
ATOM 1128 O O . ILE A 1 151 ? -17.216 -4.079 23.146 1.00 65.81 151 ILE A O 1
ATOM 1132 N N . THR A 1 152 ? -18.574 -5.815 22.697 1.00 61.66 152 THR A N 1
ATOM 1133 C CA . THR A 1 152 ? -17.542 -6.702 22.166 1.00 61.66 152 THR A CA 1
ATOM 1134 C C . THR A 1 152 ? -17.527 -6.590 20.651 1.00 61.66 152 THR A C 1
ATOM 1136 O O . THR A 1 152 ? -18.571 -6.620 20.003 1.00 61.66 152 THR A O 1
ATOM 1139 N N . TYR A 1 153 ? -16.339 -6.464 20.081 1.00 60.50 153 TYR A N 1
ATOM 1140 C CA . TYR A 1 153 ? -16.145 -6.535 18.641 1.00 60.50 153 TYR A CA 1
ATOM 1141 C C . TYR A 1 153 ? -15.097 -7.592 18.329 1.00 60.50 153 TYR A C 1
ATOM 1143 O O . TYR A 1 153 ? -14.198 -7.843 19.133 1.00 60.50 153 TYR A O 1
ATOM 1151 N N . THR A 1 154 ? -15.212 -8.188 17.154 1.00 52.28 154 THR A N 1
ATOM 1152 C CA . THR A 1 154 ? -14.190 -9.048 16.572 1.00 52.28 154 THR A CA 1
ATOM 1153 C C . THR A 1 154 ? -13.788 -8.408 15.264 1.00 52.28 154 THR A C 1
ATOM 1155 O O . THR A 1 154 ? -14.641 -8.131 14.426 1.00 52.28 154 THR A O 1
ATOM 1158 N N . ASP A 1 155 ? -12.516 -8.102 15.084 1.00 54.56 155 ASP A N 1
ATOM 1159 C CA . ASP A 1 155 ? -12.083 -7.564 13.805 1.00 54.56 155 ASP A CA 1
ATOM 1160 C C . ASP A 1 155 ? -11.980 -8.639 12.711 1.00 54.56 155 ASP A C 1
ATOM 1162 O O . ASP A 1 155 ? -12.184 -9.829 12.957 1.00 54.56 155 ASP A O 1
ATOM 1166 N N . LEU A 1 156 ? -11.724 -8.214 11.470 1.00 50.94 156 LEU A N 1
ATOM 1167 C CA . LEU A 1 156 ? -11.586 -9.114 10.315 1.00 50.94 156 LEU A CA 1
ATOM 1168 C C . LEU A 1 156 ? -10.507 -10.204 10.486 1.00 50.94 156 LEU A C 1
ATOM 1170 O O . LEU A 1 156 ? -10.521 -11.169 9.721 1.00 50.94 156 LEU A O 1
ATOM 1174 N N . ASP A 1 157 ? -9.634 -10.083 11.488 1.00 46.38 157 ASP A N 1
ATOM 1175 C CA . ASP A 1 157 ? -8.529 -10.995 11.783 1.00 46.38 157 ASP A CA 1
ATOM 1176 C C . ASP A 1 157 ? -8.785 -11.843 13.048 1.00 46.38 157 ASP A C 1
ATOM 1178 O O . ASP A 1 157 ? -7.871 -12.457 13.594 1.00 46.38 157 ASP A O 1
ATOM 1182 N N . ASP A 1 158 ? -10.044 -11.912 13.498 1.00 52.00 158 ASP A N 1
ATOM 1183 C CA . ASP A 1 158 ? -10.504 -12.669 14.673 1.00 52.00 158 ASP A CA 1
ATOM 1184 C C . ASP A 1 158 ? -9.920 -12.161 16.010 1.00 52.00 158 ASP A C 1
ATOM 1186 O O . ASP A 1 158 ? -9.921 -12.866 17.026 1.00 52.00 158 ASP A O 1
ATOM 1190 N N . HIS A 1 159 ? -9.445 -10.908 16.054 1.00 53.56 159 HIS A N 1
ATOM 1191 C CA . HIS A 1 159 ? -9.053 -10.281 17.312 1.00 53.56 159 HIS A CA 1
ATOM 1192 C C . HIS A 1 159 ? -10.277 -9.715 18.023 1.00 53.56 159 HIS A C 1
ATOM 1194 O O . HIS A 1 159 ? -10.959 -8.814 17.530 1.00 53.56 159 HIS A O 1
ATOM 1200 N N . ALA A 1 160 ? -10.527 -10.217 19.229 1.00 57.22 160 ALA A N 1
ATOM 1201 C CA . ALA A 1 160 ? -11.574 -9.698 20.092 1.00 57.22 160 ALA A CA 1
ATOM 1202 C C . ALA A 1 160 ? -11.118 -8.425 20.824 1.00 57.22 160 ALA A C 1
ATOM 1204 O O . ALA A 1 160 ? -10.033 -8.381 21.412 1.00 57.22 160 ALA A O 1
ATOM 1205 N N . GLY A 1 161 ? -11.984 -7.417 20.854 1.00 58.81 161 GLY A N 1
ATOM 1206 C CA . GLY A 1 161 ? -11.831 -6.205 21.649 1.00 58.81 161 GLY A CA 1
ATOM 1207 C C . GLY A 1 161 ? -13.110 -5.852 22.404 1.00 58.81 161 GLY A C 1
ATOM 1208 O O . GLY A 1 161 ? -14.198 -6.336 22.094 1.00 58.81 161 GLY A O 1
ATOM 1209 N N . THR A 1 162 ? -12.974 -5.008 23.425 1.00 60.34 162 THR A N 1
ATOM 1210 C CA . THR A 1 162 ? -14.097 -4.507 24.229 1.00 60.34 162 THR A CA 1
ATOM 1211 C C . THR A 1 162 ? -14.033 -2.996 24.337 1.00 60.34 162 THR A C 1
ATOM 1213 O O . THR A 1 162 ? -12.990 -2.454 24.706 1.00 60.34 162 THR A O 1
ATOM 1216 N N . VAL A 1 163 ? -15.159 -2.329 24.109 1.00 61.00 163 VAL A N 1
ATOM 1217 C CA . VAL A 1 163 ? -15.350 -0.910 24.418 1.00 61.00 163 VAL A CA 1
ATOM 1218 C C . VAL A 1 163 ? -16.387 -0.810 25.519 1.00 61.00 163 VAL A C 1
ATOM 1220 O O . VAL A 1 163 ? -17.459 -1.396 25.401 1.00 61.00 163 VAL A O 1
ATOM 1223 N N . SER A 1 164 ? -16.076 -0.084 26.591 1.00 60.06 164 SER A N 1
ATOM 1224 C CA . SER A 1 164 ? -17.001 0.122 27.702 1.00 60.06 164 SER A CA 1
ATOM 1225 C C . SER A 1 164 ? -17.287 1.601 27.925 1.00 60.06 164 SER A C 1
ATOM 1227 O O . SER A 1 164 ? -16.346 2.388 28.022 1.00 60.06 164 SER A O 1
ATOM 1229 N N . ALA A 1 165 ? -18.555 1.964 28.082 1.00 59.00 165 ALA A N 1
ATOM 1230 C CA . ALA A 1 165 ? -18.989 3.294 28.494 1.00 59.00 165 ALA A CA 1
ATOM 1231 C C . ALA A 1 165 ? -19.786 3.199 29.796 1.00 59.00 165 ALA A C 1
ATOM 1233 O O . ALA A 1 165 ? -20.613 2.301 29.953 1.00 59.00 165 ALA A O 1
ATOM 1234 N N . THR A 1 166 ? -19.561 4.130 30.720 1.00 58.22 166 THR A N 1
ATOM 1235 C CA . THR A 1 166 ? -20.398 4.267 31.915 1.00 58.22 166 THR A CA 1
ATOM 1236 C C . THR A 1 166 ? -21.461 5.324 31.647 1.00 58.22 166 THR A C 1
ATOM 1238 O O . THR A 1 166 ? -21.139 6.445 31.266 1.00 58.22 166 THR A O 1
ATOM 1241 N N . VAL A 1 167 ? -22.727 4.969 31.840 1.00 54.97 167 VAL A N 1
ATOM 1242 C CA . VAL A 1 167 ? -23.877 5.871 31.767 1.00 54.97 167 VAL A CA 1
ATOM 1243 C C . VAL A 1 167 ? -24.536 5.930 33.138 1.00 54.97 167 VAL A C 1
ATOM 1245 O O . VAL A 1 167 ? -24.798 4.895 33.746 1.00 54.97 167 VAL A O 1
ATOM 1248 N N . CYS A 1 168 ? -24.804 7.131 33.640 1.00 53.03 168 CYS A N 1
ATOM 1249 C CA . CYS A 1 168 ? -25.442 7.323 34.941 1.00 53.03 168 CYS A CA 1
ATOM 1250 C C . CYS A 1 168 ? -26.618 8.291 34.799 1.00 53.03 168 CYS A C 1
ATOM 1252 O O . CYS A 1 168 ? -26.504 9.306 34.118 1.00 53.03 168 CYS A O 1
ATOM 1254 N N . ASP A 1 169 ? -27.729 7.998 35.475 1.00 52.22 169 ASP A N 1
ATOM 1255 C CA . ASP A 1 169 ? -28.980 8.777 35.401 1.00 52.22 169 ASP A CA 1
ATOM 1256 C C . ASP A 1 169 ? -29.117 9.800 36.552 1.00 52.22 169 ASP A C 1
ATOM 1258 O O . ASP A 1 169 ? -30.213 10.107 37.010 1.00 52.22 169 ASP A O 1
ATOM 1262 N N . VAL A 1 170 ? -27.992 10.264 37.115 1.00 45.22 170 VAL A N 1
ATOM 1263 C CA . VAL A 1 170 ? -27.979 10.930 38.437 1.00 45.22 170 VAL A CA 1
ATOM 1264 C C . VAL A 1 170 ? -27.717 12.432 38.421 1.00 45.22 170 VAL A C 1
ATOM 1266 O O . VAL A 1 170 ? -28.007 13.089 39.419 1.00 45.22 170 VAL A O 1
ATOM 1269 N N . SER A 1 171 ? -27.130 12.983 37.355 1.00 49.22 171 SER A N 1
ATOM 1270 C CA . SER A 1 171 ? -26.880 14.422 37.091 1.00 49.22 171 SER A CA 1
ATOM 1271 C C . SER A 1 171 ? -25.720 14.582 36.094 1.00 49.22 171 SER A C 1
ATOM 1273 O O . SER A 1 171 ? -25.021 13.612 35.805 1.00 49.22 171 SER A O 1
ATOM 1275 N N . ASP A 1 172 ? -25.475 15.814 35.628 1.00 48.50 172 ASP A N 1
ATOM 1276 C CA . ASP A 1 172 ? -24.418 16.249 34.685 1.00 48.50 172 ASP A CA 1
ATOM 1277 C C . ASP A 1 172 ? -22.955 15.871 35.060 1.00 48.50 172 ASP A C 1
ATOM 1279 O O . ASP A 1 172 ? -22.010 16.350 34.439 1.00 48.50 172 ASP A O 1
ATOM 1283 N N . ALA A 1 173 ? -22.715 15.070 36.103 1.00 45.56 173 ALA A N 1
ATOM 1284 C CA . ALA A 1 173 ? -21.396 14.859 36.708 1.00 45.56 173 ALA A CA 1
ATOM 1285 C C . ALA A 1 173 ? -20.730 13.502 36.398 1.00 45.56 173 ALA A C 1
ATOM 1287 O O . ALA A 1 173 ? -19.640 13.243 36.909 1.00 45.56 173 ALA A O 1
ATOM 1288 N N . CYS A 1 174 ? -21.336 12.647 35.569 1.00 47.06 174 CYS A N 1
ATOM 1289 C CA . CYS A 1 174 ? -20.802 11.313 35.249 1.00 47.06 174 CYS A CA 1
ATOM 1290 C C . CYS A 1 174 ? -20.153 11.194 33.857 1.00 47.06 174 CYS A C 1
ATOM 1292 O O . CYS A 1 174 ? -19.917 10.085 33.385 1.00 47.06 174 CYS A O 1
ATOM 1294 N N . GLU A 1 175 ? -19.796 12.306 33.210 1.00 42.22 175 GLU A N 1
ATOM 1295 C CA . GLU A 1 175 ? -19.026 12.282 31.960 1.00 42.22 175 GLU A CA 1
ATOM 1296 C C . GLU A 1 175 ? -17.541 11.953 32.218 1.00 42.22 175 GLU A C 1
ATOM 1298 O O . GLU A 1 175 ? -16.660 12.811 32.152 1.00 42.22 175 GLU A O 1
ATOM 1303 N N . ALA A 1 176 ? -17.223 10.687 32.505 1.00 43.28 176 ALA A N 1
ATOM 1304 C CA . ALA A 1 176 ? -15.904 10.181 32.137 1.00 43.28 176 ALA A CA 1
ATOM 1305 C C . ALA A 1 176 ? -15.869 10.163 30.602 1.00 43.28 176 ALA A C 1
ATOM 1307 O O . ALA A 1 176 ? -16.666 9.473 29.977 1.00 43.28 176 ALA A O 1
ATOM 1308 N N . SER A 1 177 ? -15.021 11.009 30.014 1.00 41.66 177 SER A N 1
ATOM 1309 C CA . SER A 1 177 ? -15.097 11.444 28.616 1.00 41.66 177 SER A CA 1
ATOM 1310 C C . SER A 1 177 ? -15.100 10.290 27.603 1.00 41.66 177 SER A C 1
ATOM 1312 O O . SER A 1 177 ? -14.050 9.844 27.144 1.00 41.66 177 SER A O 1
ATOM 1314 N N . PHE A 1 178 ? -16.298 9.867 27.222 1.00 48.62 178 PHE A N 1
ATOM 1315 C CA . PHE A 1 178 ? -16.617 9.190 25.976 1.00 48.62 178 PHE A CA 1
ATOM 1316 C C . PHE A 1 178 ? -17.854 9.924 25.443 1.00 48.62 178 PHE A C 1
ATOM 1318 O O . PHE A 1 178 ? -18.941 9.730 25.991 1.00 48.62 178 PHE A O 1
ATOM 1325 N N . PRO A 1 179 ? -17.688 10.892 24.520 1.00 50.25 179 PRO A N 1
ATOM 1326 C CA . PRO A 1 179 ? -18.749 11.832 24.185 1.00 50.25 179 PRO A CA 1
ATOM 1327 C C . PRO A 1 179 ? -19.898 11.097 23.496 1.00 50.25 179 PRO A C 1
ATOM 1329 O O . PRO A 1 179 ? -19.832 10.764 22.316 1.00 50.25 179 PRO A O 1
ATOM 1332 N N . LEU A 1 180 ? -20.956 10.849 24.262 1.00 44.38 180 LEU A N 1
ATOM 1333 C CA . LEU A 1 180 ? -22.229 10.357 23.769 1.00 44.38 180 LEU A CA 1
ATOM 1334 C C . LEU A 1 180 ? -23.095 11.570 23.405 1.00 44.38 180 LEU A C 1
ATOM 1336 O O . LEU A 1 180 ? -23.463 12.361 24.272 1.00 44.38 180 LEU A O 1
ATOM 1340 N N . THR A 1 181 ? -23.437 11.732 22.131 1.00 49.38 181 THR A N 1
ATOM 1341 C CA . THR A 1 181 ? -24.353 12.778 21.667 1.00 49.38 181 THR A CA 1
ATOM 1342 C C . THR A 1 181 ? -25.796 12.275 21.778 1.00 49.38 181 THR A C 1
ATOM 1344 O O . THR A 1 181 ? -26.143 11.209 21.279 1.00 49.38 181 THR A O 1
ATOM 1347 N N . LYS A 1 182 ? -26.672 13.017 22.468 1.00 44.41 182 LYS A N 1
ATOM 1348 C CA . LYS A 1 182 ? -28.112 12.701 22.511 1.00 44.41 182 LYS A CA 1
ATOM 1349 C C . LYS A 1 182 ? -28.745 13.066 21.169 1.00 44.41 182 LYS A C 1
ATOM 1351 O O . LYS A 1 182 ? -28.659 14.224 20.755 1.00 44.41 182 LYS A O 1
ATOM 1356 N N . GLN A 1 183 ? -29.451 12.132 20.532 1.00 48.00 183 GLN A N 1
ATOM 1357 C CA . GLN A 1 183 ? -30.123 12.429 19.268 1.00 48.00 183 GLN A CA 1
ATOM 1358 C C . GLN A 1 183 ? -31.285 13.424 19.460 1.00 48.00 183 GLN A C 1
ATOM 1360 O O . GLN A 1 183 ? -32.137 13.240 20.342 1.00 48.00 183 GLN A O 1
ATOM 1365 N N . PRO A 1 184 ? -31.373 14.484 18.634 1.00 42.06 184 PRO A N 1
ATOM 1366 C CA . PRO A 1 184 ? -32.466 15.443 18.709 1.00 42.06 184 PRO A CA 1
ATOM 1367 C C . PRO A 1 184 ? -33.774 14.826 18.190 1.00 42.06 184 PRO A C 1
ATOM 1369 O O . PRO A 1 184 ? -33.866 14.427 17.032 1.00 42.06 184 PRO A O 1
ATOM 1372 N N . GLY A 1 185 ? -34.814 14.801 19.033 1.00 47.25 185 GLY A N 1
ATOM 1373 C CA . GLY A 1 185 ? -36.172 14.381 18.647 1.00 47.25 185 GLY A CA 1
ATOM 1374 C C . GLY A 1 185 ? -36.748 13.169 19.389 1.00 47.25 185 GLY A C 1
ATOM 1375 O O . GLY A 1 185 ? -37.897 12.817 19.131 1.00 47.25 185 GLY A O 1
ATOM 1376 N N . GLY A 1 186 ? -36.004 12.555 20.317 1.00 47.84 186 GLY A N 1
ATOM 1377 C CA . GLY A 1 186 ? -36.536 11.514 21.206 1.00 47.84 186 GLY A CA 1
ATOM 1378 C C . GLY A 1 186 ? -37.540 12.075 22.222 1.00 47.84 186 GLY A C 1
ATOM 1379 O O . GLY A 1 186 ? -37.343 13.166 22.759 1.00 47.84 186 GLY A O 1
ATOM 1380 N N . VAL A 1 187 ? -38.629 11.347 22.479 1.00 43.69 187 VAL A N 1
ATOM 1381 C CA . VAL A 1 187 ? -39.587 11.678 23.543 1.00 43.69 187 VAL A CA 1
ATOM 1382 C C . VAL A 1 187 ? -39.015 11.124 24.846 1.00 43.69 187 VAL A C 1
ATOM 1384 O O . VAL A 1 187 ? -38.778 9.926 24.932 1.00 43.69 187 VAL A O 1
ATOM 1387 N N . ASP A 1 188 ? -38.778 11.958 25.864 1.00 41.03 188 ASP A N 1
ATOM 1388 C CA . ASP A 1 188 ? -38.119 11.514 27.111 1.00 41.03 188 ASP A CA 1
ATOM 1389 C C . ASP A 1 188 ? -38.896 10.396 27.850 1.00 41.03 188 ASP A C 1
ATOM 1391 O O . ASP A 1 188 ? -38.330 9.679 28.669 1.00 41.03 188 ASP A O 1
ATOM 1395 N N . SER A 1 189 ? -40.181 10.198 27.529 1.00 40.66 189 SER A N 1
ATOM 1396 C CA . SER A 1 189 ? -40.996 9.072 28.010 1.00 40.66 189 SER A CA 1
ATOM 1397 C C . SER A 1 189 ? -40.654 7.719 27.379 1.00 40.66 189 SER A C 1
ATOM 1399 O O . SER A 1 189 ? -41.067 6.690 27.912 1.00 40.66 189 SER A O 1
ATOM 1401 N N . ASP A 1 190 ? -39.933 7.720 26.258 1.00 40.75 190 ASP A N 1
ATOM 1402 C CA . ASP A 1 190 ? -39.704 6.555 25.397 1.00 40.75 190 ASP A CA 1
ATOM 1403 C C . ASP A 1 190 ? -38.246 6.054 25.476 1.00 40.75 190 ASP A C 1
ATOM 1405 O O . ASP A 1 190 ? -37.901 5.046 24.860 1.00 40.75 190 ASP A O 1
ATOM 1409 N N . GLY A 1 191 ? -37.407 6.727 26.272 1.00 39.22 191 GLY A N 1
ATOM 1410 C CA . GLY A 1 191 ? -35.974 6.465 26.405 1.00 39.22 191 GLY A CA 1
ATOM 1411 C C . GLY A 1 191 ? -35.127 7.433 25.574 1.00 39.22 191 GLY A C 1
ATOM 1412 O O . GLY A 1 191 ? -35.474 7.798 24.452 1.00 39.22 191 GLY A O 1
ATOM 1413 N N . ALA A 1 192 ? -34.007 7.883 26.140 1.00 39.16 192 ALA A N 1
ATOM 1414 C CA . ALA A 1 192 ? -33.060 8.736 25.433 1.00 39.16 192 ALA A CA 1
ATOM 1415 C C . ALA A 1 192 ? -32.143 7.890 24.534 1.00 39.16 192 ALA A C 1
ATOM 1417 O O . ALA A 1 192 ? -31.588 6.881 24.967 1.00 39.16 192 ALA A O 1
ATOM 1418 N N . VAL A 1 193 ? -32.004 8.314 23.275 1.00 44.03 193 VAL A N 1
ATOM 1419 C CA . VAL A 1 193 ? -31.097 7.711 22.291 1.00 44.03 193 VAL A CA 1
ATOM 1420 C C . VAL A 1 193 ? -29.780 8.473 22.322 1.00 44.03 193 VAL A C 1
ATOM 1422 O O . VAL A 1 193 ? -29.770 9.699 22.176 1.00 44.03 193 VAL A O 1
ATOM 1425 N N . TYR A 1 194 ? -28.689 7.738 22.508 1.00 43.47 194 TYR A N 1
ATOM 1426 C CA . TYR A 1 194 ? -27.331 8.263 22.562 1.00 43.47 194 TYR A CA 1
ATOM 1427 C C . TYR A 1 194 ? -26.490 7.615 21.460 1.00 43.47 194 TYR A C 1
ATOM 1429 O O . TYR A 1 194 ? -26.583 6.408 21.250 1.00 43.47 194 TYR A O 1
ATOM 1437 N N . GLU A 1 195 ? -25.677 8.415 20.776 1.00 50.94 195 GLU A N 1
ATOM 1438 C CA . GLU A 1 195 ? -24.730 7.988 19.740 1.00 50.94 195 GLU A CA 1
ATOM 1439 C C . GLU A 1 195 ? -23.301 8.345 20.163 1.00 50.94 195 GLU A C 1
ATOM 1441 O O . GLU A 1 195 ? -23.101 9.353 20.834 1.00 50.94 195 GLU A O 1
ATOM 1446 N N . ALA A 1 196 ? -22.305 7.539 19.803 1.00 50.34 196 ALA A N 1
ATOM 1447 C CA . ALA A 1 196 ? -20.901 7.878 20.018 1.00 50.34 196 ALA A CA 1
ATOM 1448 C C . ALA A 1 196 ? -20.041 7.424 18.845 1.00 50.34 196 ALA A C 1
ATOM 1450 O O . ALA A 1 196 ? -20.271 6.363 18.261 1.00 50.34 196 ALA A O 1
ATOM 1451 N N . ASP A 1 197 ? -19.014 8.222 18.578 1.00 49.78 197 ASP A N 1
ATOM 1452 C CA . ASP A 1 197 ? -17.963 7.908 17.623 1.00 49.78 197 ASP A CA 1
ATOM 1453 C C . ASP A 1 197 ? -16.834 7.162 18.339 1.00 49.78 197 ASP A C 1
ATOM 1455 O O . ASP A 1 197 ? -16.444 7.513 19.457 1.00 49.78 197 ASP A O 1
ATOM 1459 N N . PHE A 1 198 ? -16.303 6.122 17.698 1.00 45.69 198 PHE A N 1
ATOM 1460 C CA . PHE A 1 198 ? -15.192 5.341 18.228 1.00 45.69 198 PHE A CA 1
ATOM 1461 C C . PHE A 1 198 ? -14.047 5.279 17.217 1.00 45.69 198 PHE A C 1
ATOM 1463 O O . PHE A 1 198 ? -14.243 4.963 16.042 1.00 45.69 198 PHE A O 1
ATOM 1470 N N . GLU A 1 199 ? -12.840 5.547 17.711 1.00 43.88 199 GLU A N 1
ATOM 1471 C CA . GLU A 1 199 ? -11.584 5.268 17.023 1.00 43.88 199 GLU A CA 1
ATOM 1472 C C . GLU A 1 199 ? -10.964 4.022 17.657 1.00 43.88 199 GLU A C 1
ATOM 1474 O O . GLU A 1 199 ? -10.688 3.991 18.862 1.00 43.88 199 GLU A O 1
ATOM 1479 N N . THR A 1 200 ? -10.747 2.972 16.865 1.00 42.34 200 THR A N 1
ATOM 1480 C CA . THR A 1 200 ? -10.034 1.792 17.356 1.00 42.34 200 THR A CA 1
ATOM 1481 C C . THR A 1 200 ? -8.598 2.183 17.710 1.00 42.34 200 THR A C 1
ATOM 1483 O O . THR A 1 200 ? -7.957 2.971 17.014 1.00 42.34 200 THR A O 1
ATOM 1486 N N . GLY A 1 201 ? -8.020 1.561 18.746 1.00 39.19 201 GLY A N 1
ATOM 1487 C CA . GLY A 1 201 ? -6.584 1.687 19.058 1.00 39.19 201 GLY A CA 1
ATOM 1488 C C . GLY A 1 201 ? -5.651 1.171 17.946 1.00 39.19 201 GLY A C 1
ATOM 1489 O O . GLY A 1 201 ? -4.432 1.193 18.102 1.00 39.19 201 GLY A O 1
ATOM 1490 N N . LEU A 1 202 ? -6.230 0.700 16.838 1.00 44.88 202 LEU A N 1
ATOM 1491 C CA . LEU A 1 202 ? -5.583 0.245 15.618 1.00 44.88 202 LEU A CA 1
ATOM 1492 C C . LEU A 1 202 ? -5.984 1.102 14.404 1.00 44.88 202 LEU A C 1
ATOM 1494 O O . LEU A 1 202 ? -5.866 0.611 13.293 1.00 44.88 202 LEU A O 1
ATOM 1498 N N . GLY A 1 203 ? -6.414 2.357 14.590 1.00 41.66 203 GLY A N 1
ATOM 1499 C CA . GLY A 1 203 ? -6.442 3.379 13.532 1.00 41.66 203 GLY A CA 1
ATOM 1500 C C . GLY A 1 203 ? -7.678 3.424 12.628 1.00 41.66 203 GLY A C 1
ATOM 1501 O O . GLY A 1 203 ? -7.647 4.142 11.634 1.00 41.66 203 GLY A O 1
ATOM 1502 N N . GLY A 1 204 ? -8.752 2.699 12.948 1.00 43.62 204 GLY A N 1
ATOM 1503 C CA . GLY A 1 204 ? -10.026 2.787 12.227 1.00 43.62 204 GLY A CA 1
ATOM 1504 C C . GLY A 1 204 ? -11.012 3.698 12.957 1.00 43.62 204 GLY A C 1
ATOM 1505 O O . GLY A 1 204 ? -11.446 3.362 14.060 1.00 43.62 204 GLY A O 1
ATOM 1506 N N . ALA A 1 205 ? -11.377 4.833 12.358 1.00 40.03 205 ALA A N 1
ATOM 1507 C CA . ALA A 1 205 ? -12.503 5.647 12.813 1.00 40.03 205 ALA A CA 1
ATOM 1508 C C . ALA A 1 205 ? -13.791 5.084 12.199 1.00 40.03 205 ALA A C 1
ATOM 1510 O O . ALA A 1 205 ? -13.956 5.114 10.979 1.00 40.03 205 ALA A O 1
ATOM 1511 N N . GLN A 1 206 ? -14.708 4.561 13.016 1.00 46.56 206 GLN A N 1
ATOM 1512 C CA . GLN A 1 206 ? -16.011 4.105 12.529 1.00 46.56 206 GLN A CA 1
ATOM 1513 C C . GLN A 1 206 ? -17.136 4.893 13.199 1.00 46.56 206 GLN A C 1
ATOM 1515 O O . GLN A 1 206 ? -17.263 4.920 14.423 1.00 46.56 206 GLN A O 1
ATOM 1520 N N . LEU A 1 207 ? -17.981 5.510 12.367 1.00 37.75 207 LEU A N 1
ATOM 1521 C CA . LEU A 1 207 ? -19.248 6.100 12.780 1.00 37.75 207 LEU A CA 1
ATOM 1522 C C . LEU A 1 207 ? -20.236 4.948 13.016 1.00 37.75 207 LEU A C 1
ATOM 1524 O O . LEU A 1 207 ? -20.742 4.342 12.066 1.00 37.75 207 LEU A O 1
ATOM 1528 N N . LEU A 1 208 ? -20.480 4.603 14.276 1.00 41.81 208 LEU A N 1
ATOM 1529 C CA . LEU A 1 208 ? -21.468 3.595 14.649 1.00 41.81 208 LEU A CA 1
ATOM 1530 C C . LEU A 1 208 ? -22.873 4.192 14.497 1.00 41.81 208 LEU A C 1
ATOM 1532 O O . LEU A 1 208 ? -23.478 4.659 15.458 1.00 41.81 208 LEU A O 1
ATOM 1536 N N . MET A 1 209 ? -23.418 4.171 13.274 1.00 31.92 209 MET A N 1
ATOM 1537 C CA . MET A 1 209 ? -24.857 4.362 13.099 1.00 31.92 209 MET A CA 1
ATOM 1538 C C . MET A 1 209 ? -25.579 3.165 13.709 1.00 31.92 209 MET A C 1
ATOM 1540 O O . MET A 1 209 ? -25.553 2.045 13.207 1.00 31.92 209 MET A O 1
ATOM 1544 N N . THR A 1 210 ? -26.199 3.444 14.842 1.00 38.34 210 THR A N 1
ATOM 1545 C CA . THR A 1 210 ? -26.996 2.551 15.660 1.00 38.34 210 THR A CA 1
ATOM 1546 C C . THR A 1 210 ? -28.223 2.060 14.880 1.00 38.34 210 THR A C 1
ATOM 1548 O O . THR A 1 210 ? -29.280 2.685 14.926 1.00 38.34 210 THR A O 1
ATOM 1551 N N . GLU A 1 211 ? -28.152 0.919 14.193 1.00 27.73 211 GLU A N 1
ATOM 1552 C CA . GLU A 1 211 ? -29.377 0.149 13.950 1.00 27.73 211 GLU A CA 1
ATOM 1553 C C . GLU A 1 211 ? -29.754 -0.556 15.263 1.00 27.73 211 GLU A C 1
ATOM 1555 O O . GLU A 1 211 ? -29.300 -1.646 15.575 1.00 27.73 211 GLU A O 1
ATOM 1560 N N . GLN A 1 212 ? -30.579 0.141 16.054 1.00 30.75 212 GLN A N 1
ATOM 1561 C CA . GLN A 1 212 ? -31.341 -0.358 17.208 1.00 30.75 212 GLN A CA 1
ATOM 1562 C C . GLN A 1 212 ? -30.562 -0.889 18.428 1.00 30.75 212 GLN A C 1
ATOM 1564 O O . GLN A 1 212 ? -30.742 -2.028 18.843 1.00 30.75 212 GLN A O 1
ATOM 1569 N N . LEU A 1 213 ? -29.915 0.000 19.185 1.00 33.06 213 LEU A N 1
ATOM 1570 C CA . LEU A 1 213 ? -29.913 -0.145 20.648 1.00 33.06 213 LEU A CA 1
ATOM 1571 C C . LEU A 1 213 ? -31.243 0.396 21.186 1.00 33.06 213 LEU A C 1
ATOM 1573 O O . LEU A 1 213 ? -31.351 1.509 21.695 1.00 33.06 213 LEU A O 1
ATOM 1577 N N . LEU A 1 214 ? -32.300 -0.398 21.000 1.00 30.83 214 LEU A N 1
ATOM 1578 C CA . LEU A 1 214 ? -33.617 -0.127 21.561 1.00 30.83 214 LEU A CA 1
ATOM 1579 C C . LEU A 1 214 ? -33.592 -0.482 23.057 1.00 30.83 214 LEU A C 1
ATOM 1581 O O . LEU A 1 214 ? -33.966 -1.584 23.454 1.00 30.83 214 LEU A O 1
ATOM 1585 N N . PHE A 1 215 ? -33.155 0.442 23.910 1.00 32.59 215 PHE A N 1
ATOM 1586 C CA . PHE A 1 215 ? -33.331 0.294 25.355 1.00 32.59 215 PHE A CA 1
ATOM 1587 C C . PHE A 1 215 ? -34.805 0.510 25.723 1.00 32.59 215 PHE A C 1
ATOM 1589 O O . PHE A 1 215 ? -35.225 1.603 26.094 1.00 32.59 215 PHE A O 1
ATOM 1596 N N . GLN A 1 216 ? -35.622 -0.544 25.650 1.00 26.88 216 GLN A N 1
ATOM 1597 C CA . GLN A 1 216 ? -36.891 -0.549 26.375 1.00 26.88 216 GLN A CA 1
ATOM 1598 C C . GLN A 1 216 ? -36.602 -0.742 27.866 1.00 26.88 216 GLN A C 1
ATOM 1600 O O . GLN A 1 216 ? -36.528 -1.864 28.363 1.00 26.88 216 GLN A O 1
ATOM 1605 N N . SER A 1 217 ? -36.457 0.363 28.597 1.00 29.97 217 SER A N 1
ATOM 1606 C CA . SER A 1 217 ? -36.608 0.358 30.052 1.00 29.97 217 SER A CA 1
ATOM 1607 C C . SER A 1 217 ? -38.067 0.029 30.384 1.00 29.97 217 SER A C 1
ATOM 1609 O O . SER A 1 217 ? -38.955 0.876 30.285 1.00 29.97 217 SER A O 1
ATOM 1611 N N . ILE A 1 218 ? -38.349 -1.220 30.767 1.00 26.22 218 ILE A N 1
ATOM 1612 C CA . ILE A 1 218 ? -39.609 -1.567 31.433 1.00 26.22 218 ILE A CA 1
ATOM 1613 C C . ILE A 1 218 ? -39.457 -1.205 32.915 1.00 26.22 218 ILE A C 1
ATOM 1615 O O . ILE A 1 218 ? -39.332 -2.076 33.769 1.00 26.22 218 ILE A O 1
ATOM 1619 N N . LEU A 1 219 ? -39.540 0.083 33.247 1.00 26.56 219 LEU A N 1
ATOM 1620 C CA . LEU A 1 219 ? -39.928 0.498 34.596 1.00 26.56 219 LEU A CA 1
ATOM 1621 C C . LEU A 1 219 ? -41.456 0.567 34.660 1.00 26.56 219 LEU A C 1
ATOM 1623 O O . LEU A 1 219 ? -42.077 1.625 34.589 1.00 26.56 219 LEU A O 1
ATOM 1627 N N . LYS A 1 220 ? -42.093 -0.600 34.818 1.00 24.22 220 LYS A N 1
ATOM 1628 C CA . LYS A 1 220 ? -43.458 -0.647 35.355 1.00 24.22 220 LYS A CA 1
ATOM 1629 C C . LYS A 1 220 ? -43.394 -0.385 36.858 1.00 24.22 220 LYS A C 1
ATOM 1631 O O . LYS A 1 220 ? -43.348 -1.322 37.649 1.00 24.22 220 LYS A O 1
ATOM 1636 N N . HIS A 1 221 ? -43.493 0.880 37.250 1.00 25.77 221 HIS A N 1
ATOM 1637 C CA . HIS A 1 221 ? -44.100 1.221 38.530 1.00 25.77 221 HIS A CA 1
ATOM 1638 C C . HIS A 1 221 ? -45.536 1.688 38.298 1.00 25.77 221 HIS A C 1
ATOM 1640 O O . HIS A 1 221 ? -45.783 2.764 37.766 1.00 25.77 221 HIS A O 1
ATOM 1646 N N . HIS A 1 222 ? -46.492 0.881 38.750 1.00 25.62 222 HIS A N 1
ATOM 1647 C CA . HIS A 1 222 ? -47.822 1.361 39.093 1.00 25.62 222 HIS A CA 1
ATOM 1648 C C . HIS A 1 222 ? -48.295 0.652 40.359 1.00 25.62 222 HIS A C 1
ATOM 1650 O O . HIS A 1 222 ? -48.431 -0.567 40.336 1.00 25.62 222 HIS A O 1
ATOM 1656 N N . GLY A 1 223 ? -48.599 1.458 41.384 1.00 34.47 223 GLY A N 1
ATOM 1657 C CA . GLY A 1 223 ? -49.667 1.213 42.361 1.00 34.47 223 GLY A CA 1
ATOM 1658 C C . GLY A 1 223 ? -49.395 0.185 43.441 1.00 34.47 223 GLY A C 1
ATOM 1659 O O . GLY A 1 223 ? -49.572 -1.014 43.151 1.00 34.47 223 GLY A O 1
#

Secondary structure (DSSP, 8-state):
----PPPPEEEEEEEES--SEE-TT-B-EEEEEEE-TT-PPPSSEEEEETTT--EEEEEE-SGGGGGTS---EEEEE-GGGPPBGGGS-SSTTT-EEEEEEEEEETTEEEESS-TT--EEEEEEEPPPEEE-SPPEEEE-SSTT-EEEEEEEEEETTS-EEEEEEEEESS-TT---S--EEEPTT--TTS---EEEEEE-TTS-EEE---S------------